Protein AF-0000000065972846 (afdb_homodimer)

Foldseek 3Di:
DQWQFEAEEEFAPPLCLVVVLQVVQVVVVVVVFQEEEEEEQPQPPDDPPVQPCPPPRYYYYYDQEPVVCCVVCVRGQEYEYEQLLRHQCSQVVSLVSSVVTHYYYYYHYQAFLVRHGRRCSCVCVVRGPHYDYGWDAFPPPRHTFGHKHFPDPDDDGPDRDHPVTITGHHPVVSVVD/DQWQFEAEEEFAPPLCLVVVLVVVQVVVVVVVFQEEEEEEQPQPPDDPPVQPCPPPRYYYYYDQEPVVCCVVCVRGQEYEYEQLLRHQCSQVVSLVSSVVTHYYYYYHYQAFLVRHGRRCSCVCVVRGPHYDYGWDAFPPPRHTFGHKHFPDPDDDGPDRDHPVTITGHHPVVSVVD

Secondary structure (DSSP, 8-state):
--S-EEEEEEESTTS-HHHHHHHHHHHHHHTT--EEEEEETT--SS-GGGS---TTTEEEEEES-GGGGTGGGTT-SEEEESSGGG-TTHHHHHHHHHHTT-EEEEEEESB-TTSSB-TTGGGGGGG-SEEEE--EE-TTTSSEE-EEEESSS---S-----TTTEEEE-HHHHHH-/--S-EEEEEEESTTS-HHHHHHHHHHHHHHTT--EEEEEETT--SS-GGGS---TTTEEEEEES-GGGGTGGGTT-SEEEESSGGG-TTHHHHHHHHHHTT-EEEEEEESB-TTSSB-TTGGGGGGG-SEEEE--EE-TTTSSEE-EEEESSS---S-----TTTEEEE-HHHHHH-

Sequence (354 aa):
MNGGHIQLIIGPMFSGKSTELIRRVRRYQIAQYKCVTIKYSNDNRYGTGLWTHDKNNFAALEVTKLCDVLEAITDFSVIGIDEGQFFPDIVEFCERMANEGKIVIVAALDGTFQRRPFNNILNLIPLSEMVVKLTAVCMKCFKEASFSKRLGTETEIEIIGGNDMYQSVCRKCYIDSMNGGHIQLIIGPMFSGKSTELIRRVRRYQIAQYKCVTIKYSNDNRYGTGLWTHDKNNFAALEVTKLCDVLEAITDFSVIGIDEGQFFPDIVEFCERMANEGKIVIVAALDGTFQRRPFNNILNLIPLSEMVVKLTAVCMKCFKEASFSKRLGTETEIEIIGGNDMYQSVCRKCYIDS

Organism: Monkeypox virus (NCBI:txid10244)

Solvent-accessible surface area (backbone atoms only — not comparable to full-atom values): 18902 Å² total; per-residue (Å²): 127,96,54,31,35,30,36,39,35,28,25,25,61,84,28,47,44,67,58,52,46,49,54,55,53,48,55,42,38,74,71,68,38,36,31,34,36,39,34,44,57,87,58,69,86,58,68,75,65,86,57,68,67,50,80,85,43,40,49,78,46,69,36,72,46,66,75,79,44,53,79,81,46,66,85,40,46,32,39,35,31,42,54,38,38,69,32,88,48,44,52,64,46,51,53,50,44,19,74,72,50,18,37,35,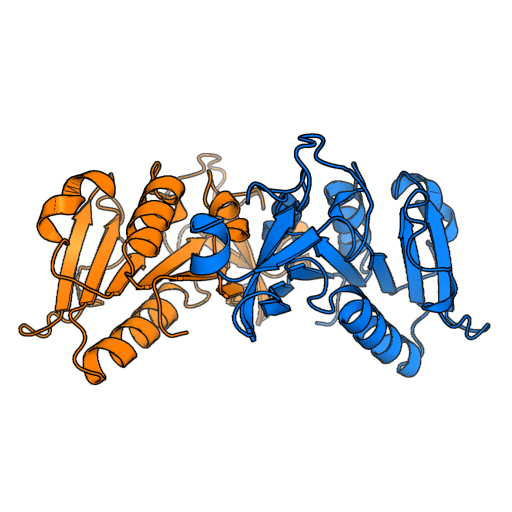36,34,14,25,44,44,35,37,62,83,41,38,63,24,76,62,44,69,58,36,54,28,65,25,64,37,51,43,53,42,51,25,59,11,75,82,80,64,46,70,7,37,33,33,38,60,70,61,85,74,79,73,81,89,64,89,70,53,77,87,39,36,43,24,22,24,70,66,64,57,64,77,99,128,96,55,31,34,31,38,38,34,28,25,27,60,84,29,46,44,64,59,52,45,49,55,54,53,47,56,42,39,74,70,68,38,36,31,34,35,39,35,47,57,86,57,70,86,58,69,74,65,85,57,68,68,48,79,86,44,39,49,78,47,68,39,71,45,66,75,79,44,53,78,81,46,65,85,40,47,33,40,37,32,42,55,38,40,69,33,88,47,44,54,63,46,49,53,51,44,18,73,73,48,19,36,35,38,34,12,25,45,44,35,36,60,82,42,38,63,23,77,62,45,70,58,34,54,28,66,26,64,38,52,44,52,41,52,24,58,11,75,82,81,64,46,70,7,36,32,31,37,60,70,62,84,74,79,72,82,89,65,89,70,54,79,87,39,35,42,24,21,24,70,67,62,56,64,76,99

Nearest PDB structures (foldseek):
  2j87-assembly1_D  TM=9.418E-01  e=3.121E-30  Orthopoxvirus vaccinia
  1w4r-assembly1_A  TM=9.691E-01  e=1.162E-27  Homo sapiens
  1w4r-assembly1_B  TM=9.801E-01  e=3.149E-27  Homo sapiens
  2wvj-assembly2_H  TM=9.802E-01  e=6.651E-27  Homo sapiens
  2wvj-assembly2_G  TM=9.953E-01  e=1.918E-26  Homo sapiens

pLDDT: mean 91.73, std 12.02, range [47.12, 98.94]

Structure (mmCIF, N/CA/C/O backbone):
data_AF-0000000065972846-model_v1
#
loop_
_entity.id
_entity.type
_entity.pdbx_description
1 polymer 'Thymidine kinase'
#
loop_
_atom_site.group_PDB
_atom_site.id
_atom_site.type_symbol
_atom_site.label_atom_id
_atom_site.label_alt_id
_atom_site.label_comp_id
_atom_site.label_asym_id
_atom_site.label_entity_id
_atom_site.label_seq_id
_atom_site.pdbx_PDB_ins_code
_atom_site.Cartn_x
_atom_site.Cartn_y
_atom_site.Cartn_z
_atom_site.occupancy
_atom_site.B_iso_or_equiv
_atom_site.auth_seq_id
_atom_site.auth_comp_id
_atom_site.auth_asym_id
_atom_site.auth_atom_id
_atom_site.pdbx_PDB_model_num
ATOM 1 N N . MET A 1 1 ? -6.32 -17.938 5.305 1 57.5 1 MET A N 1
ATOM 2 C CA . MET A 1 1 ? -7.066 -17.578 4.098 1 57.5 1 MET A CA 1
ATOM 3 C C . MET A 1 1 ? -7.164 -18.781 3.15 1 57.5 1 MET A C 1
ATOM 5 O O . MET A 1 1 ? -6.145 -19.359 2.773 1 57.5 1 MET A O 1
ATOM 9 N N . ASN A 1 2 ? -8.141 -19.5 3.115 1 65.75 2 ASN A N 1
ATOM 10 C CA . ASN A 1 2 ? -8.234 -20.812 2.49 1 65.75 2 ASN A CA 1
ATOM 11 C C . ASN A 1 2 ? -8.461 -20.703 0.985 1 65.75 2 ASN A C 1
ATOM 13 O O . ASN A 1 2 ? -8.602 -21.719 0.297 1 65.75 2 ASN A O 1
ATOM 17 N N . GLY A 1 3 ? -7.996 -19.75 0.316 1 87.94 3 GLY A N 1
ATOM 18 C CA . GLY A 1 3 ? -8.141 -19.641 -1.127 1 87.94 3 GLY A CA 1
ATOM 19 C C . GLY A 1 3 ? -7.078 -18.766 -1.766 1 87.94 3 GLY A C 1
ATOM 20 O O . GLY A 1 3 ? -6.164 -18.297 -1.088 1 87.94 3 GLY A O 1
ATOM 21 N N . GLY A 1 4 ? -7.113 -18.797 -3.076 1 97.25 4 GLY A N 1
ATOM 22 C CA . GLY A 1 4 ? -6.207 -17.938 -3.824 1 97.25 4 GLY A CA 1
ATOM 23 C C . GLY A 1 4 ? -6.176 -16.516 -3.314 1 97.25 4 GLY A C 1
ATOM 24 O O . GLY A 1 4 ? -7.223 -15.93 -3.014 1 97.25 4 GLY A O 1
ATOM 25 N N . HIS A 1 5 ? -4.969 -16.047 -3.061 1 98.62 5 HIS A N 1
ATOM 26 C CA . HIS A 1 5 ? -4.859 -14.664 -2.592 1 98.62 5 HIS A CA 1
ATOM 27 C C . HIS A 1 5 ? -3.479 -14.094 -2.893 1 98.62 5 HIS A C 1
ATOM 29 O O . HIS A 1 5 ? -2.568 -14.828 -3.281 1 98.62 5 HIS A O 1
ATOM 35 N N . ILE A 1 6 ? -3.371 -12.812 -2.723 1 98.81 6 ILE A N 1
ATOM 36 C CA . ILE A 1 6 ? -2.139 -12.086 -2.998 1 98.81 6 ILE A CA 1
ATOM 37 C C . ILE A 1 6 ? -1.615 -11.453 -1.71 1 98.81 6 ILE A C 1
ATOM 39 O O . ILE A 1 6 ? -2.369 -10.805 -0.979 1 98.81 6 ILE A O 1
ATOM 43 N N . GLN A 1 7 ? -0.406 -11.695 -1.419 1 98.88 7 GLN A N 1
ATOM 44 C CA . GLN A 1 7 ? 0.354 -11.008 -0.382 1 98.88 7 GLN A CA 1
ATOM 45 C C . GLN A 1 7 ? 1.418 -10.094 -0.992 1 98.88 7 GLN A C 1
ATOM 47 O O . GLN A 1 7 ? 2.305 -10.562 -1.707 1 98.88 7 GLN A O 1
ATOM 52 N N . LEU A 1 8 ? 1.289 -8.828 -0.686 1 98.94 8 LEU A N 1
ATOM 53 C CA . LEU A 1 8 ? 2.213 -7.855 -1.263 1 98.94 8 LEU A CA 1
ATOM 54 C C . LEU A 1 8 ? 3.115 -7.262 -0.188 1 98.94 8 LEU A C 1
ATOM 56 O O . LEU A 1 8 ? 2.633 -6.617 0.747 1 98.94 8 LEU A O 1
ATOM 60 N N . ILE A 1 9 ? 4.41 -7.492 -0.311 1 98.88 9 ILE A N 1
ATOM 61 C CA . ILE A 1 9 ? 5.441 -6.941 0.561 1 98.88 9 ILE A CA 1
ATOM 62 C C . ILE A 1 9 ? 6.176 -5.812 -0.161 1 98.88 9 ILE A C 1
ATOM 64 O O . ILE A 1 9 ? 6.848 -6.047 -1.169 1 98.88 9 ILE A O 1
ATOM 68 N N . ILE A 1 10 ? 6.016 -4.656 0.394 1 98.88 10 ILE A N 1
ATOM 69 C CA . ILE A 1 10 ? 6.668 -3.521 -0.25 1 98.88 10 ILE A CA 1
ATOM 70 C C . ILE A 1 10 ? 7.602 -2.83 0.743 1 98.88 10 ILE A C 1
ATOM 72 O O . ILE A 1 10 ? 7.602 -3.154 1.933 1 98.88 10 ILE A O 1
ATOM 76 N N . GLY A 1 11 ? 8.438 -1.918 0.24 1 98.62 11 GLY A N 1
ATOM 77 C CA . GLY A 1 11 ? 9.383 -1.164 1.051 1 98.62 11 GLY A CA 1
ATOM 78 C C . GLY A 1 11 ? 10.594 -0.688 0.269 1 98.62 11 GLY A C 1
ATOM 79 O O . GLY A 1 11 ? 10.742 -1.008 -0.912 1 98.62 11 GLY A O 1
ATOM 80 N N . PRO A 1 12 ? 11.383 0.11 0.936 1 98.44 12 PRO A N 1
ATOM 81 C CA . PRO A 1 12 ? 12.594 0.595 0.272 1 98.44 12 PRO A CA 1
ATOM 82 C C . PRO A 1 12 ? 13.648 -0.5 0.085 1 98.44 12 PRO A C 1
ATOM 84 O O . PRO A 1 12 ? 13.469 -1.619 0.572 1 98.44 12 PRO A O 1
ATOM 87 N N . MET A 1 13 ? 14.695 -0.138 -0.647 1 96.12 13 MET A N 1
ATOM 88 C CA . MET A 1 13 ? 15.844 -1.036 -0.742 1 96.12 13 MET A CA 1
ATOM 89 C C . MET A 1 13 ? 16.406 -1.351 0.641 1 96.12 13 MET A C 1
ATOM 91 O O . MET A 1 13 ? 16.328 -0.519 1.548 1 96.12 13 MET A O 1
ATOM 95 N N . PHE A 1 14 ? 16.844 -2.629 0.818 1 95.25 14 PHE A N 1
ATOM 96 C CA . PHE A 1 14 ? 17.531 -3.094 2.012 1 95.25 14 PHE A CA 1
ATOM 97 C C . PHE A 1 14 ? 16.562 -3.25 3.178 1 95.25 14 PHE A C 1
ATOM 99 O O . PHE A 1 14 ? 16.984 -3.322 4.336 1 95.25 14 PHE A O 1
ATOM 106 N N . SER A 1 15 ? 15.305 -3.25 2.943 1 97.81 15 SER A N 1
ATOM 107 C CA . SER A 1 15 ? 14.312 -3.381 4.008 1 97.81 15 SER A CA 1
ATOM 108 C C . SER A 1 15 ? 14.039 -4.848 4.328 1 97.81 15 SER A C 1
ATOM 110 O O . SER A 1 15 ? 13.281 -5.152 5.25 1 97.81 15 SER A O 1
ATOM 112 N N . GLY A 1 16 ? 14.602 -5.766 3.52 1 96.19 16 GLY A N 1
ATOM 113 C CA . GLY A 1 16 ? 14.43 -7.18 3.793 1 96.19 16 GLY A CA 1
ATOM 114 C C . GLY A 1 16 ? 13.234 -7.785 3.074 1 96.19 16 GLY A C 1
ATOM 115 O O . GLY A 1 16 ? 12.68 -8.789 3.518 1 96.19 16 GLY A O 1
ATOM 116 N N . LYS A 1 17 ? 12.773 -7.23 2.053 1 96.75 17 LYS A N 1
ATOM 117 C CA . LYS A 1 17 ? 11.617 -7.711 1.302 1 96.75 17 LYS A CA 1
ATOM 118 C C . LYS A 1 17 ? 11.844 -9.133 0.8 1 96.75 17 LYS A C 1
ATOM 120 O O . LYS A 1 17 ? 10.969 -9.992 0.949 1 96.75 17 LYS A O 1
ATOM 125 N N . SER A 1 18 ? 13.055 -9.352 0.193 1 94.25 18 SER A N 1
ATOM 126 C CA . SER A 1 18 ? 13.359 -10.68 -0.336 1 94.25 18 SER A CA 1
ATOM 127 C C . SER A 1 18 ? 13.43 -11.719 0.78 1 94.25 18 SER A C 1
ATOM 129 O O . SER A 1 18 ? 12.93 -12.836 0.628 1 94.25 18 SER A O 1
ATOM 131 N N . THR A 1 19 ? 14.016 -11.312 1.869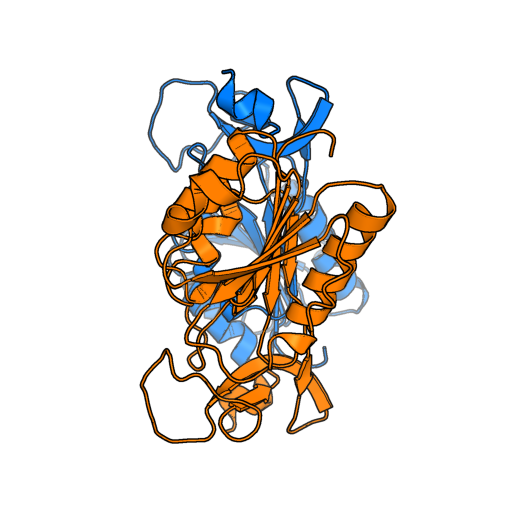 1 94.69 19 THR A N 1
ATOM 132 C CA . THR A 1 19 ? 14.109 -12.195 3.025 1 94.69 19 THR A CA 1
ATOM 133 C C . THR A 1 19 ? 12.719 -12.555 3.541 1 94.69 19 THR A C 1
ATOM 135 O O . THR A 1 19 ? 12.438 -13.719 3.828 1 94.69 19 THR A O 1
ATOM 138 N N . GLU A 1 20 ? 11.891 -11.602 3.666 1 96.94 20 GLU A N 1
ATOM 139 C CA . GLU A 1 20 ? 10.523 -11.828 4.125 1 96.94 20 GLU A CA 1
ATOM 140 C C . GLU A 1 20 ? 9.75 -12.703 3.143 1 96.94 20 GLU A C 1
ATOM 142 O O . GLU A 1 20 ? 8.992 -13.586 3.551 1 96.94 20 GLU A O 1
ATOM 147 N N . LEU A 1 21 ? 9.938 -12.469 1.847 1 97 21 LEU A N 1
ATOM 148 C CA . LEU A 1 21 ? 9.32 -13.289 0.808 1 97 21 LEU A CA 1
ATOM 149 C C . LEU A 1 21 ? 9.711 -14.75 0.977 1 97 21 LEU A C 1
ATOM 151 O O . LEU A 1 21 ? 8.836 -15.625 1.027 1 97 21 LEU A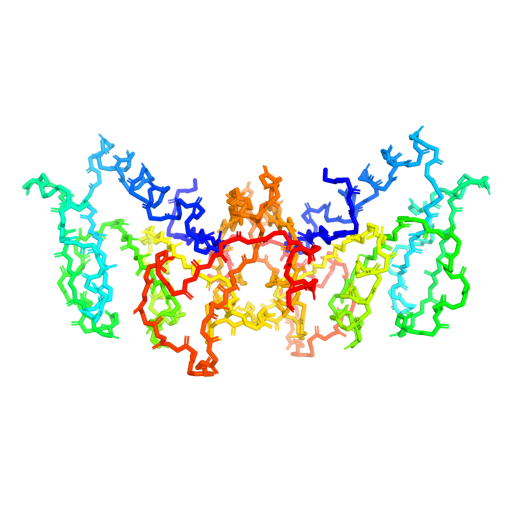 O 1
ATOM 155 N N . ILE A 1 22 ? 10.969 -14.977 1.13 1 93.75 22 ILE A N 1
ATOM 156 C CA . ILE A 1 22 ? 11.492 -16.328 1.245 1 93.75 22 ILE A CA 1
ATOM 157 C C . ILE A 1 22 ? 10.969 -16.984 2.527 1 93.75 22 ILE A C 1
ATOM 159 O O . ILE A 1 22 ? 10.578 -18.141 2.525 1 93.75 22 ILE A O 1
ATOM 163 N N . ARG A 1 23 ? 10.961 -16.219 3.584 1 95.44 23 ARG A N 1
ATOM 164 C CA . ARG A 1 23 ? 10.438 -16.734 4.848 1 95.44 23 ARG A CA 1
ATOM 165 C C . ARG A 1 23 ? 9 -17.203 4.695 1 95.44 23 ARG A C 1
ATOM 167 O O . ARG A 1 23 ? 8.633 -18.266 5.188 1 95.44 23 ARG A O 1
ATOM 174 N N . ARG A 1 24 ? 8.211 -16.5 3.992 1 96.44 24 ARG A N 1
ATOM 175 C CA . ARG A 1 24 ? 6.801 -16.844 3.807 1 96.44 24 ARG A CA 1
ATOM 176 C C . ARG A 1 24 ? 6.656 -18.078 2.91 1 96.44 24 ARG A C 1
ATOM 178 O O . ARG A 1 24 ? 5.871 -18.969 3.207 1 96.44 24 ARG A O 1
ATOM 185 N N . VAL A 1 25 ? 7.41 -18.062 1.833 1 95.25 25 VAL A N 1
ATOM 186 C CA . VAL A 1 25 ? 7.352 -19.188 0.914 1 95.25 25 VAL A CA 1
ATOM 187 C C . VAL A 1 25 ? 7.785 -20.469 1.636 1 95.25 25 VAL A C 1
ATOM 189 O O . VAL A 1 25 ? 7.16 -21.516 1.479 1 95.25 25 VAL A O 1
ATOM 192 N N . ARG A 1 26 ? 8.781 -20.406 2.445 1 92.94 26 ARG A N 1
ATOM 193 C CA . ARG A 1 26 ? 9.305 -21.547 3.186 1 92.94 26 ARG A CA 1
ATOM 194 C C . ARG A 1 26 ? 8.25 -22.109 4.125 1 92.94 26 ARG A C 1
ATOM 196 O O . ARG A 1 26 ? 8.156 -23.328 4.305 1 92.94 26 ARG A O 1
ATOM 203 N N . ARG A 1 27 ? 7.5 -21.312 4.738 1 94.38 27 ARG A N 1
ATOM 204 C CA . ARG A 1 27 ? 6.43 -21.766 5.621 1 94.38 27 ARG A CA 1
ATOM 205 C C . ARG A 1 27 ? 5.449 -22.672 4.867 1 94.38 27 ARG A C 1
ATOM 207 O O . ARG A 1 27 ? 5.004 -23.688 5.395 1 94.38 27 ARG A O 1
ATOM 214 N N . TYR A 1 28 ? 5.168 -22.281 3.686 1 94.69 28 TYR A N 1
ATOM 215 C CA . TYR A 1 28 ? 4.266 -23.078 2.869 1 94.69 28 TYR A CA 1
ATOM 216 C C . TYR A 1 28 ? 4.934 -24.375 2.426 1 94.69 28 TYR A C 1
ATOM 218 O O . TYR A 1 28 ? 4.285 -25.422 2.361 1 94.69 28 TYR A O 1
ATOM 226 N N . GLN A 1 29 ? 6.188 -24.234 2.131 1 91.69 29 GLN A N 1
ATOM 227 C CA . GLN A 1 29 ? 6.941 -25.422 1.771 1 91.69 29 GLN A CA 1
ATOM 228 C C . GLN A 1 29 ? 6.926 -26.453 2.902 1 91.69 29 GLN A C 1
ATOM 230 O O . GLN A 1 29 ? 6.734 -27.641 2.664 1 91.69 29 GLN A O 1
ATOM 235 N N . ILE A 1 30 ? 7.148 -26 4.066 1 91.81 30 ILE A N 1
ATOM 236 C CA . ILE A 1 30 ? 7.125 -26.859 5.25 1 91.81 30 ILE A CA 1
ATOM 237 C C . ILE A 1 30 ? 5.754 -27.516 5.383 1 91.81 30 ILE A C 1
ATOM 239 O O . ILE A 1 30 ? 5.652 -28.672 5.785 1 91.81 30 ILE A O 1
ATOM 243 N N . ALA A 1 31 ? 4.77 -26.828 5.004 1 92.75 31 ALA A N 1
ATOM 244 C CA . ALA A 1 31 ? 3.402 -27.344 5.051 1 92.75 31 ALA A CA 1
ATOM 245 C C . ALA A 1 31 ? 3.107 -28.234 3.838 1 92.75 31 ALA A C 1
ATOM 247 O O . ALA A 1 31 ? 1.945 -28.531 3.553 1 92.75 31 ALA A O 1
ATOM 248 N N . GLN A 1 32 ? 4.156 -28.516 2.979 1 91.94 32 GLN A N 1
ATOM 249 C CA . GLN A 1 32 ? 4.141 -29.5 1.902 1 91.94 32 GLN A CA 1
ATOM 250 C C . GLN A 1 32 ? 3.428 -28.953 0.668 1 91.94 32 GLN A C 1
ATOM 252 O O . GLN A 1 32 ? 2.93 -29.719 -0.159 1 91.94 32 GLN A O 1
ATOM 257 N N . TYR A 1 33 ? 3.35 -27.672 0.589 1 93.69 33 TYR A N 1
ATOM 258 C CA . TYR A 1 33 ? 2.881 -27.062 -0.647 1 93.69 33 TYR A CA 1
ATOM 259 C C . TYR A 1 33 ? 3.971 -27.078 -1.713 1 93.69 33 TYR A C 1
ATOM 261 O O . TYR A 1 33 ? 5.16 -26.984 -1.396 1 93.69 33 TYR A O 1
ATOM 269 N N . LYS A 1 34 ? 3.543 -27.266 -2.947 1 94.88 34 LYS A N 1
ATOM 270 C CA . LYS A 1 34 ? 4.48 -27.047 -4.047 1 94.88 34 LYS A CA 1
ATOM 271 C C . LYS A 1 34 ? 4.703 -25.562 -4.305 1 94.88 34 LYS A C 1
ATOM 273 O O . LYS A 1 34 ? 3.764 -24.844 -4.637 1 94.88 34 LYS A O 1
ATOM 278 N N . CYS A 1 35 ? 5.934 -25.125 -4.152 1 96.31 35 CYS A N 1
ATOM 279 C CA . CYS A 1 35 ? 6.246 -23.703 -4.223 1 96.31 35 CYS A CA 1
ATOM 280 C C . CYS A 1 35 ? 7.246 -23.422 -5.336 1 96.31 35 CYS A C 1
ATOM 282 O O . CYS A 1 35 ? 8.125 -24.234 -5.613 1 96.31 35 CYS A O 1
ATOM 284 N N . VAL A 1 36 ? 7.098 -22.281 -5.965 1 95.62 36 VAL A N 1
ATOM 285 C CA . VAL A 1 36 ? 8.062 -21.797 -6.949 1 95.62 36 VAL A CA 1
ATOM 286 C C . VAL A 1 36 ? 8.344 -20.312 -6.707 1 95.62 36 VAL A C 1
ATOM 288 O O . VAL A 1 36 ? 7.449 -19.547 -6.328 1 95.62 36 VAL A O 1
ATOM 291 N N . THR A 1 37 ? 9.562 -19.891 -6.895 1 95.38 37 THR A N 1
ATOM 292 C CA . THR A 1 37 ? 9.938 -18.484 -6.855 1 95.38 37 THR A CA 1
ATOM 293 C C . THR A 1 37 ? 10.383 -18.016 -8.234 1 95.38 37 THR A C 1
ATOM 295 O O . THR A 1 37 ? 11.055 -18.734 -8.961 1 95.38 37 THR A O 1
ATOM 298 N N . ILE A 1 38 ? 9.977 -16.812 -8.547 1 95.69 38 ILE A N 1
ATOM 299 C CA . ILE A 1 38 ? 10.312 -16.203 -9.828 1 95.69 38 ILE A CA 1
ATOM 300 C C . ILE A 1 38 ? 11.086 -14.906 -9.609 1 95.69 38 ILE A C 1
ATOM 302 O O . ILE A 1 38 ? 10.664 -14.062 -8.82 1 95.69 38 ILE A O 1
ATOM 306 N N . LYS A 1 39 ? 12.148 -14.789 -10.266 1 92.12 39 LYS A N 1
ATOM 307 C CA . LYS A 1 39 ? 12.961 -13.578 -10.203 1 92.12 39 LYS A CA 1
ATOM 308 C C . LYS A 1 39 ? 13.078 -12.922 -11.578 1 92.12 39 LYS A C 1
ATOM 310 O O . LYS A 1 39 ? 12.945 -13.594 -12.602 1 92.12 39 LYS A O 1
ATOM 315 N N . TYR A 1 40 ? 13.359 -11.664 -11.523 1 92.62 40 TYR A N 1
ATOM 316 C CA . TYR A 1 40 ? 13.594 -10.922 -12.75 1 92.62 40 TYR A CA 1
ATOM 317 C C . TYR A 1 40 ? 14.961 -11.25 -13.336 1 92.62 40 TYR A C 1
ATOM 319 O O . TYR A 1 40 ? 15.969 -11.18 -12.641 1 92.62 40 TYR A O 1
ATOM 327 N N . SER A 1 41 ? 15.039 -11.547 -14.555 1 89.38 41 SER A N 1
ATOM 328 C CA . SER A 1 41 ? 16.234 -12.109 -15.188 1 89.38 41 SER A CA 1
ATOM 329 C C . SER A 1 41 ? 17.375 -11.109 -15.195 1 89.38 41 SER A C 1
ATOM 331 O O . SER A 1 41 ? 18.547 -11.492 -15.094 1 89.38 41 SER A O 1
ATOM 333 N N . ASN A 1 42 ? 17.078 -9.875 -15.25 1 86.06 42 ASN A N 1
ATOM 334 C CA . ASN A 1 42 ? 18.141 -8.883 -15.367 1 86.06 42 ASN A CA 1
ATOM 335 C C . ASN A 1 42 ? 18.656 -8.453 -14 1 86.06 42 ASN A C 1
ATOM 337 O O . ASN A 1 42 ? 19.578 -7.633 -13.906 1 86.06 42 ASN A O 1
ATOM 341 N N . ASP A 1 43 ? 18.062 -9.07 -12.984 1 80.44 43 ASP A N 1
ATOM 342 C CA . ASP A 1 43 ? 18.562 -8.797 -11.641 1 80.44 43 ASP A CA 1
ATOM 343 C C . ASP A 1 43 ? 19.703 -9.742 -11.281 1 80.44 43 ASP A C 1
ATOM 345 O O . ASP A 1 43 ? 19.484 -10.867 -10.828 1 80.44 43 ASP A O 1
ATOM 349 N N . ASN A 1 44 ? 20.812 -9.266 -11.344 1 71.38 44 ASN A N 1
ATOM 350 C CA . ASN A 1 44 ? 22 -10.102 -11.141 1 71.38 44 ASN A CA 1
ATOM 351 C C . ASN A 1 44 ? 22.688 -9.789 -9.82 1 71.38 44 ASN A C 1
ATOM 353 O O . ASN A 1 44 ? 23.844 -10.172 -9.617 1 71.38 44 ASN A O 1
ATOM 357 N N . ARG A 1 45 ? 22.047 -9.039 -9.023 1 69.62 45 ARG A N 1
ATOM 358 C CA . ARG A 1 45 ? 22.703 -8.609 -7.789 1 69.62 45 ARG A CA 1
ATOM 359 C C . ARG A 1 45 ? 23.016 -9.797 -6.887 1 69.62 45 ARG A C 1
ATOM 361 O O . ARG A 1 45 ? 24.078 -9.852 -6.258 1 69.62 45 ARG A O 1
ATOM 368 N N . TYR A 1 46 ? 21.891 -10.648 -6.793 1 60.97 46 TYR A N 1
ATOM 369 C CA . TYR A 1 46 ? 22.031 -11.812 -5.926 1 60.97 46 TYR A CA 1
ATOM 370 C C . TYR A 1 46 ? 22.031 -13.102 -6.742 1 60.97 46 TYR A C 1
ATOM 372 O O . TYR A 1 46 ? 21.391 -13.188 -7.789 1 60.97 46 TYR A O 1
ATOM 380 N N . GLY A 1 47 ? 23.078 -13.812 -6.613 1 56.5 47 GLY A N 1
ATOM 381 C CA . GLY A 1 47 ? 23.031 -15.117 -7.254 1 56.5 47 GLY A CA 1
ATOM 382 C C . GLY A 1 47 ? 21.766 -15.891 -6.941 1 56.5 47 GLY A C 1
ATOM 383 O O . GLY A 1 47 ? 20.859 -15.375 -6.273 1 56.5 47 GLY A O 1
ATOM 384 N N . THR A 1 48 ? 21.359 -16.953 -7.668 1 52.34 48 THR A N 1
ATOM 385 C CA . THR A 1 48 ? 20.234 -17.859 -7.477 1 52.34 48 THR A CA 1
ATOM 386 C C . THR A 1 48 ? 20.266 -18.469 -6.082 1 52.34 48 THR A C 1
ATOM 388 O O . THR A 1 48 ? 19.422 -19.297 -5.742 1 52.34 48 THR A O 1
ATOM 391 N N . GLY A 1 49 ? 21.203 -18.047 -5.371 1 52.59 49 GLY A N 1
ATOM 392 C CA . GLY A 1 49 ? 21.516 -18.781 -4.152 1 52.59 49 GLY A CA 1
ATOM 393 C C . GLY A 1 49 ? 20.469 -18.594 -3.062 1 52.59 49 GLY A C 1
ATOM 394 O O . GLY A 1 49 ? 20.5 -19.312 -2.057 1 52.59 49 GLY A O 1
ATOM 395 N N . LEU A 1 50 ? 19.906 -17.453 -3.039 1 52.22 50 LEU A N 1
ATOM 396 C CA . LEU A 1 50 ? 18.953 -17.281 -1.956 1 52.22 50 LEU A CA 1
ATOM 397 C C . LEU A 1 50 ? 17.891 -18.375 -1.981 1 52.22 50 LEU A C 1
ATOM 399 O O . LEU A 1 50 ? 17.172 -18.578 -0.992 1 52.22 50 LEU A O 1
ATOM 403 N N . TRP A 1 51 ? 17.734 -18.969 -3.148 1 54.78 51 TRP A N 1
ATOM 404 C CA . TRP A 1 51 ? 16.625 -19.906 -3.289 1 54.78 51 TRP A CA 1
ATOM 405 C C . TRP A 1 51 ? 17.094 -21.344 -3.203 1 54.78 51 TRP A C 1
ATOM 407 O O . TRP A 1 51 ? 17.922 -21.781 -4 1 54.78 51 TRP A O 1
ATOM 417 N N . THR A 1 52 ? 17.469 -21.688 -1.955 1 49.72 52 THR A N 1
ATOM 418 C CA . THR A 1 52 ? 17.953 -23.047 -1.769 1 49.72 52 THR A CA 1
ATOM 419 C C . THR A 1 52 ? 16.984 -24.047 -2.398 1 49.72 52 THR A C 1
ATOM 421 O O . THR A 1 52 ? 15.781 -23.984 -2.17 1 49.72 52 THR A O 1
ATOM 424 N N . HIS A 1 53 ? 17.375 -24.453 -3.57 1 47.12 53 HIS A N 1
ATOM 425 C CA . HIS A 1 53 ? 16.719 -25.578 -4.23 1 47.12 53 HIS A CA 1
ATOM 426 C C . HIS A 1 53 ? 16.578 -26.766 -3.287 1 47.12 53 HIS A C 1
ATOM 428 O O . HIS A 1 53 ? 17.578 -27.266 -2.771 1 47.12 53 HIS A O 1
ATOM 434 N N . ASP A 1 54 ? 15.797 -26.672 -2.346 1 51.06 54 ASP A N 1
ATOM 435 C CA . ASP A 1 54 ? 15.508 -28.031 -1.896 1 51.06 54 ASP A CA 1
ATOM 436 C C . ASP A 1 54 ? 14.609 -28.766 -2.893 1 51.06 54 ASP A C 1
ATOM 438 O O . ASP A 1 54 ? 13.641 -28.188 -3.396 1 51.06 54 ASP A O 1
ATOM 442 N N . LYS A 1 55 ? 15.227 -29.609 -3.693 1 55.16 55 LYS A N 1
ATOM 443 C CA . LYS A 1 55 ? 14.875 -30.375 -4.887 1 55.16 55 LYS A CA 1
ATOM 444 C C . LYS A 1 55 ? 13.398 -30.766 -4.875 1 55.16 55 LYS A C 1
ATOM 446 O O . LYS A 1 55 ? 12.758 -30.812 -5.926 1 55.16 55 LYS A O 1
ATOM 451 N N . ASN A 1 56 ? 12.781 -31.016 -3.76 1 56.09 56 ASN A N 1
ATOM 452 C CA . ASN A 1 56 ? 11.547 -31.766 -3.951 1 56.09 56 ASN A CA 1
ATOM 453 C C . ASN A 1 56 ? 10.344 -30.844 -4.113 1 56.09 56 ASN A C 1
ATOM 455 O O . ASN A 1 56 ? 9.461 -31.109 -4.934 1 56.09 56 ASN A O 1
ATOM 459 N N . ASN A 1 57 ? 10.297 -29.672 -3.447 1 67.25 57 ASN A N 1
ATOM 460 C CA . ASN A 1 57 ? 9.039 -28.938 -3.545 1 67.25 57 ASN A CA 1
ATOM 461 C C . ASN A 1 57 ? 9.281 -27.453 -3.789 1 67.25 57 ASN A C 1
ATOM 463 O O . ASN A 1 57 ? 8.43 -26.625 -3.477 1 67.25 57 ASN A O 1
ATOM 467 N N . PHE A 1 58 ? 10.492 -27.172 -4.277 1 74.25 58 PHE A N 1
ATOM 468 C CA . PHE A 1 58 ? 10.805 -25.766 -4.504 1 74.25 58 PHE A CA 1
ATOM 469 C C . PHE A 1 58 ? 11.531 -25.594 -5.832 1 74.25 58 PHE A C 1
ATOM 471 O O . PHE A 1 58 ? 12.445 -26.344 -6.156 1 74.25 58 PHE A O 1
ATOM 478 N N . ALA A 1 59 ? 11.023 -24.734 -6.711 1 81.19 59 ALA A N 1
ATOM 479 C CA . ALA A 1 59 ? 11.672 -24.359 -7.965 1 81.19 59 ALA A CA 1
ATOM 480 C C . ALA A 1 59 ? 11.961 -22.859 -8.016 1 81.19 59 ALA A C 1
ATOM 482 O O . ALA A 1 59 ? 11.367 -22.078 -7.27 1 81.19 59 ALA A O 1
ATOM 483 N N . ALA A 1 60 ? 12.953 -22.5 -8.773 1 86.88 60 ALA A N 1
ATOM 484 C CA . ALA A 1 60 ? 13.297 -21.109 -9.031 1 86.88 60 ALA A CA 1
ATOM 485 C C . ALA A 1 60 ? 13.391 -20.828 -10.531 1 86.88 60 ALA A C 1
ATOM 487 O O . ALA A 1 60 ? 14 -21.609 -11.266 1 86.88 60 ALA A O 1
ATOM 488 N N . LEU A 1 61 ? 12.719 -19.812 -10.938 1 92.19 61 LEU A N 1
ATOM 489 C CA . LEU A 1 61 ? 12.711 -19.422 -12.344 1 92.19 61 LEU A CA 1
ATOM 490 C C . LEU A 1 61 ? 13.172 -17.984 -12.516 1 92.19 61 LEU A C 1
ATOM 492 O O . LEU A 1 61 ? 13.031 -17.172 -11.594 1 92.19 61 LEU A O 1
ATOM 496 N N . GLU A 1 62 ? 13.734 -17.688 -13.68 1 92.75 62 GLU A N 1
ATOM 497 C CA . GLU A 1 62 ? 14.133 -16.328 -14.062 1 92.75 62 GLU A CA 1
ATOM 498 C C . GLU A 1 62 ? 13.508 -15.93 -15.398 1 92.75 62 GLU A C 1
ATOM 500 O O . GLU A 1 62 ? 13.688 -16.625 -16.406 1 92.75 62 GLU A O 1
ATOM 505 N N . VAL A 1 63 ? 12.773 -14.859 -15.359 1 95.44 63 VAL A N 1
ATOM 506 C CA . VAL A 1 63 ? 12.102 -14.422 -16.578 1 95.44 63 VAL A CA 1
ATOM 507 C C . VAL A 1 63 ? 12.039 -12.898 -16.609 1 95.44 63 VAL A C 1
ATOM 509 O O . VAL A 1 63 ? 12.336 -12.234 -15.617 1 95.44 63 VAL A O 1
ATOM 512 N N . THR A 1 64 ? 11.641 -12.359 -17.812 1 95.5 64 THR A N 1
ATOM 513 C CA . THR A 1 64 ? 11.406 -10.93 -17.938 1 95.5 64 THR A CA 1
ATOM 514 C C . THR A 1 64 ? 9.906 -10.633 -17.969 1 95.5 64 THR A C 1
ATOM 516 O O . THR A 1 64 ? 9.492 -9.508 -17.688 1 95.5 64 THR A O 1
ATOM 519 N N . LYS A 1 65 ? 9.195 -11.672 -18.297 1 97.69 65 LYS A N 1
ATOM 520 C CA . LYS A 1 65 ? 7.738 -11.609 -18.312 1 97.69 65 LYS A CA 1
ATOM 521 C C . LYS A 1 65 ? 7.137 -12.805 -17.578 1 97.69 65 LYS A C 1
ATOM 523 O O . LYS A 1 65 ? 7.441 -13.953 -17.906 1 97.69 65 LYS A O 1
ATOM 528 N N . LEU A 1 66 ? 6.273 -12.539 -16.641 1 98.38 66 LEU A N 1
ATOM 529 C CA . LEU A 1 66 ? 5.73 -13.586 -15.789 1 98.38 66 LEU A CA 1
ATOM 530 C C . LEU A 1 66 ? 4.859 -14.547 -16.594 1 98.38 66 LEU A C 1
ATOM 532 O O . LEU A 1 66 ? 4.91 -15.758 -16.375 1 98.38 66 LEU A O 1
ATOM 536 N N . CYS A 1 67 ? 4.137 -14.016 -17.531 1 97.75 67 CYS A N 1
ATOM 537 C CA . CYS A 1 67 ? 3.186 -14.828 -18.281 1 97.75 67 CYS A CA 1
ATOM 538 C C . CYS A 1 67 ? 3.906 -15.836 -19.172 1 97.75 67 CYS A C 1
ATOM 540 O O . CYS A 1 67 ? 3.293 -16.781 -19.672 1 97.75 67 CYS A O 1
ATOM 542 N N . ASP A 1 68 ? 5.215 -15.758 -19.328 1 96.88 68 ASP A N 1
ATOM 543 C CA . ASP A 1 68 ? 6.004 -16.688 -20.141 1 96.88 68 ASP A CA 1
ATOM 544 C C . ASP A 1 68 ? 6.148 -18.031 -19.438 1 96.88 68 ASP A C 1
ATOM 546 O O . ASP A 1 68 ? 6.523 -19.031 -20.062 1 96.88 68 ASP A O 1
ATOM 550 N N . VAL A 1 69 ? 5.785 -18.141 -18.172 1 96 69 VAL A N 1
ATOM 551 C CA . VAL A 1 69 ? 6.051 -19.391 -17.453 1 96 69 VAL A CA 1
ATOM 552 C C . VAL A 1 69 ? 4.738 -19.984 -16.953 1 96 69 VAL A C 1
ATOM 554 O O . VAL A 1 69 ? 4.734 -20.828 -16.047 1 96 69 VAL A O 1
ATOM 557 N N . LEU A 1 70 ? 3.645 -19.562 -17.453 1 97 70 LEU A N 1
ATOM 558 C CA . LEU A 1 70 ? 2.334 -20.016 -16.984 1 97 70 LEU A CA 1
ATOM 559 C C . LEU A 1 70 ? 2.232 -21.531 -17.047 1 97 70 LEU A C 1
ATOM 561 O O . LEU A 1 70 ? 1.747 -22.156 -16.094 1 97 70 LEU A O 1
ATOM 565 N N . GLU A 1 71 ? 2.695 -22.188 -18.094 1 95.62 71 GLU A N 1
ATOM 566 C CA . GLU A 1 71 ? 2.633 -23.641 -18.25 1 95.62 71 GLU A CA 1
ATOM 567 C C . GLU A 1 71 ? 3.529 -24.344 -17.234 1 95.62 71 GLU A C 1
ATOM 569 O O . GLU A 1 71 ? 3.135 -25.344 -16.641 1 95.62 71 GLU A O 1
ATOM 574 N N . ALA A 1 72 ? 4.652 -23.781 -16.984 1 94.75 72 ALA A N 1
ATOM 575 C CA . ALA A 1 72 ? 5.66 -24.391 -16.125 1 94.75 72 ALA A CA 1
ATOM 576 C C . ALA A 1 72 ? 5.219 -24.359 -14.664 1 94.75 72 ALA A C 1
ATOM 578 O O . ALA A 1 72 ? 5.707 -25.141 -13.844 1 94.75 72 ALA A O 1
ATOM 579 N N . ILE A 1 73 ? 4.234 -23.453 -14.352 1 96.06 73 ILE A N 1
ATOM 580 C CA . ILE A 1 73 ? 3.938 -23.297 -12.93 1 96.06 73 ILE A CA 1
ATOM 581 C C . ILE A 1 73 ? 2.537 -23.828 -12.633 1 96.06 73 ILE A C 1
ATOM 583 O O . ILE A 1 73 ? 1.986 -23.578 -11.562 1 96.06 73 ILE A O 1
ATOM 587 N N . THR A 1 74 ? 1.943 -24.516 -13.547 1 95.81 74 THR A N 1
ATOM 588 C CA . THR A 1 74 ? 0.566 -24.984 -13.445 1 95.81 74 THR A CA 1
ATOM 589 C C . THR A 1 74 ? 0.374 -25.828 -12.188 1 95.81 74 THR A C 1
ATOM 591 O O . THR A 1 74 ? -0.657 -25.734 -11.516 1 95.81 74 THR A O 1
ATOM 594 N N . ASP A 1 75 ? 1.37 -26.594 -11.773 1 94.5 75 ASP A N 1
ATOM 595 C CA . ASP A 1 75 ? 1.212 -27.562 -10.688 1 94.5 75 ASP A CA 1
ATOM 596 C C . ASP A 1 75 ? 1.619 -26.938 -9.344 1 94.5 75 ASP A C 1
ATOM 598 O O . ASP A 1 75 ? 1.583 -27.609 -8.312 1 94.5 75 ASP A O 1
ATOM 602 N N . PHE A 1 76 ? 2.021 -25.734 -9.312 1 96.44 76 PHE A N 1
ATOM 603 C CA . PHE A 1 76 ? 2.432 -25.078 -8.078 1 96.44 76 PHE A CA 1
ATOM 604 C C . PHE A 1 76 ? 1.264 -24.328 -7.449 1 96.44 76 PHE A C 1
ATOM 606 O O . PHE A 1 76 ? 0.477 -23.703 -8.156 1 96.44 76 PHE A O 1
ATOM 613 N N . SER A 1 77 ? 1.223 -24.406 -6.148 1 97.06 77 SER A N 1
ATOM 614 C CA . SER A 1 77 ? 0.131 -23.75 -5.43 1 97.06 77 SER A CA 1
ATOM 615 C C . SER A 1 77 ? 0.567 -22.422 -4.852 1 97.06 77 SER A C 1
ATOM 617 O O . SER A 1 77 ? -0.269 -21.562 -4.559 1 97.06 77 SER A O 1
ATOM 619 N N . VAL A 1 78 ? 1.878 -22.297 -4.676 1 97.88 78 VAL A N 1
ATOM 620 C CA . VAL A 1 78 ? 2.422 -21.062 -4.098 1 97.88 78 VAL A CA 1
ATOM 621 C C . VAL A 1 78 ? 3.488 -20.484 -5.023 1 97.88 78 VAL A C 1
ATOM 623 O O . VAL A 1 78 ? 4.41 -21.188 -5.434 1 97.88 78 VAL A O 1
ATOM 626 N N . ILE A 1 79 ? 3.338 -19.234 -5.34 1 97.81 79 ILE A N 1
ATOM 627 C CA . ILE A 1 79 ? 4.262 -18.547 -6.234 1 97.81 79 ILE A CA 1
ATOM 628 C C . ILE A 1 79 ? 4.855 -17.328 -5.531 1 97.81 79 ILE A C 1
ATOM 630 O O . ILE A 1 79 ? 4.121 -16.422 -5.113 1 97.81 79 ILE A O 1
ATOM 634 N N . GLY A 1 80 ? 6.148 -17.297 -5.332 1 97.88 80 GLY A N 1
ATOM 635 C CA . GLY A 1 80 ? 6.871 -16.125 -4.867 1 97.88 80 GLY A CA 1
ATOM 636 C C . GLY A 1 80 ? 7.5 -15.32 -5.992 1 97.88 80 GLY A C 1
ATOM 637 O O . GLY A 1 80 ? 8.148 -15.891 -6.875 1 97.88 80 GLY A O 1
ATOM 638 N N . ILE A 1 81 ? 7.262 -14.062 -5.965 1 97.88 81 ILE A N 1
ATOM 639 C CA . ILE A 1 81 ? 7.82 -13.195 -6.996 1 97.88 81 ILE A CA 1
ATOM 640 C C . ILE A 1 81 ? 8.688 -12.117 -6.352 1 97.88 81 ILE A C 1
ATOM 642 O O . ILE A 1 81 ? 8.203 -11.312 -5.559 1 97.88 81 ILE A O 1
ATOM 646 N N . ASP A 1 82 ? 9.945 -12.094 -6.703 1 96.25 82 ASP A N 1
ATOM 647 C CA . ASP A 1 82 ? 10.867 -11.086 -6.188 1 96.25 82 ASP A CA 1
ATOM 648 C C . ASP A 1 82 ? 11.07 -9.961 -7.199 1 96.25 82 ASP A C 1
ATOM 650 O O . ASP A 1 82 ? 11.016 -10.188 -8.406 1 96.25 82 ASP A O 1
ATOM 654 N N . GLU A 1 83 ? 11.227 -8.75 -6.676 1 95.88 83 GLU A N 1
ATOM 655 C CA . GLU A 1 83 ? 11.406 -7.539 -7.477 1 95.88 83 GLU A CA 1
ATOM 656 C C . GLU A 1 83 ? 10.25 -7.348 -8.453 1 95.88 83 GLU A C 1
ATOM 658 O O . GLU A 1 83 ? 10.469 -7.141 -9.648 1 95.88 83 GLU A O 1
ATOM 663 N N . GLY A 1 84 ? 9.086 -7.422 -7.91 1 97.88 84 GLY A N 1
ATOM 664 C CA . GLY A 1 84 ? 7.863 -7.395 -8.695 1 97.88 84 GLY A CA 1
ATOM 665 C C . GLY A 1 84 ? 7.727 -6.141 -9.547 1 97.88 84 GLY A C 1
ATOM 666 O O . GLY A 1 84 ? 7.027 -6.148 -10.562 1 97.88 84 GLY A O 1
ATOM 667 N N . GLN A 1 85 ? 8.438 -5.023 -9.156 1 97.75 85 GLN A N 1
ATOM 668 C CA . GLN A 1 85 ? 8.289 -3.742 -9.836 1 97.75 85 GLN A CA 1
ATOM 669 C C . GLN A 1 85 ? 8.859 -3.801 -11.25 1 97.75 85 GLN A C 1
ATOM 671 O O . GLN A 1 85 ? 8.562 -2.939 -12.086 1 97.75 85 GLN A O 1
ATOM 676 N N . PHE A 1 86 ? 9.594 -4.852 -11.531 1 96.38 86 PHE A N 1
ATOM 677 C CA . PHE A 1 86 ? 10.258 -4.914 -12.828 1 96.38 86 PHE A CA 1
ATOM 678 C C . PHE A 1 86 ? 9.398 -5.664 -13.836 1 96.38 86 PHE A C 1
ATOM 680 O O . PHE A 1 86 ? 9.664 -5.613 -15.039 1 96.38 86 PHE A O 1
ATOM 687 N N . PHE A 1 87 ? 8.445 -6.422 -13.422 1 97.75 87 PHE A N 1
ATOM 688 C CA . PHE A 1 87 ? 7.629 -7.219 -14.328 1 97.75 87 PHE A CA 1
ATOM 689 C C . PHE A 1 87 ? 6.469 -6.395 -14.867 1 97.75 87 PHE A C 1
ATOM 691 O O . PHE A 1 87 ? 5.574 -5.992 -14.117 1 97.75 87 PHE A O 1
ATOM 698 N N . PRO A 1 88 ? 6.438 -6.152 -16.172 1 97.62 88 PRO A N 1
ATOM 699 C CA . PRO A 1 88 ? 5.371 -5.32 -16.734 1 97.62 88 PRO A CA 1
ATOM 700 C C . PRO A 1 88 ? 3.992 -5.961 -16.594 1 97.62 88 PRO A C 1
ATOM 702 O O . PRO A 1 88 ? 2.977 -5.262 -16.641 1 97.62 88 PRO A O 1
ATOM 705 N N . ASP A 1 89 ? 3.928 -7.273 -16.438 1 98.69 89 ASP A N 1
ATOM 706 C CA . ASP A 1 89 ? 2.658 -7.996 -16.406 1 98.69 89 ASP A CA 1
ATOM 707 C C . ASP A 1 89 ? 2.348 -8.477 -14.984 1 98.69 89 ASP A C 1
ATOM 709 O O . ASP A 1 89 ? 1.617 -9.453 -14.805 1 98.69 89 ASP A O 1
ATOM 713 N N . ILE A 1 90 ? 2.93 -7.852 -13.984 1 98.75 90 ILE A N 1
ATOM 714 C CA . ILE A 1 90 ? 2.822 -8.281 -12.594 1 98.75 90 ILE A CA 1
ATOM 715 C C . ILE A 1 90 ? 1.356 -8.281 -12.164 1 98.75 90 ILE A C 1
ATOM 717 O O . ILE A 1 90 ? 0.897 -9.203 -11.492 1 98.75 90 ILE A O 1
ATOM 721 N N . VAL A 1 91 ? 0.603 -7.266 -12.562 1 98.81 91 VAL A N 1
ATOM 722 C CA . VAL A 1 91 ? -0.766 -7.082 -12.094 1 98.81 91 VAL A CA 1
ATOM 723 C C . VAL A 1 91 ? -1.668 -8.156 -12.695 1 98.81 91 VAL A C 1
ATOM 725 O O . VAL A 1 91 ? -2.355 -8.883 -11.969 1 98.81 91 VAL A O 1
ATOM 728 N N . GLU A 1 92 ? -1.627 -8.297 -13.961 1 98.44 92 GLU A N 1
ATOM 729 C CA . GLU A 1 92 ? -2.445 -9.289 -14.656 1 98.44 92 GLU A CA 1
ATOM 730 C C . GLU A 1 92 ? -2.092 -10.703 -14.211 1 98.44 92 GLU A C 1
ATOM 732 O O . GLU A 1 92 ? -2.979 -11.531 -13.977 1 98.44 92 GLU A O 1
ATOM 737 N N . PHE A 1 93 ? -0.815 -10.945 -14.086 1 98.88 93 PHE A N 1
ATOM 738 C CA . PHE A 1 93 ? -0.34 -12.273 -13.695 1 98.88 93 PHE A CA 1
ATOM 739 C C . PHE A 1 93 ? -0.83 -12.633 -12.305 1 98.88 93 PHE A C 1
ATOM 741 O O . PHE A 1 93 ? -1.404 -13.703 -12.102 1 98.88 93 PHE A O 1
ATOM 748 N N . CYS A 1 94 ? -0.644 -11.797 -11.352 1 98.88 94 CYS A N 1
ATOM 749 C CA . CYS A 1 94 ? -1.015 -12.086 -9.969 1 98.88 94 CYS A CA 1
ATOM 750 C C . CYS A 1 94 ? -2.52 -12.273 -9.836 1 98.88 94 CYS A C 1
ATOM 752 O O . CYS A 1 94 ? -2.975 -13.18 -9.133 1 98.88 94 CYS A O 1
ATOM 754 N N . GLU A 1 95 ? -3.248 -11.391 -10.469 1 98.5 95 GLU A N 1
ATOM 755 C CA . GLU A 1 95 ? -4.703 -11.523 -10.438 1 98.5 95 GLU A CA 1
ATOM 756 C C . GLU A 1 95 ? -5.148 -12.875 -10.984 1 98.5 95 GLU A C 1
ATOM 758 O O . GLU A 1 95 ? -5.977 -13.555 -10.367 1 98.5 95 GLU A O 1
ATOM 763 N N . ARG A 1 96 ? -4.598 -13.25 -12.086 1 98.25 96 ARG A N 1
ATOM 764 C CA . ARG A 1 96 ? -4.953 -14.516 -12.711 1 98.25 96 ARG A CA 1
ATOM 765 C C . ARG A 1 96 ? -4.625 -15.695 -11.797 1 98.25 96 ARG A C 1
ATOM 767 O O . ARG A 1 96 ? -5.465 -16.562 -11.57 1 98.25 96 ARG A O 1
ATOM 774 N N . MET A 1 97 ? -3.43 -15.734 -11.305 1 98.62 97 MET A N 1
ATOM 775 C CA . MET A 1 97 ? -2.982 -16.844 -10.477 1 98.62 97 MET A CA 1
ATOM 776 C C . MET A 1 97 ? -3.83 -16.953 -9.211 1 98.62 97 MET A C 1
ATOM 778 O O . MET A 1 97 ? -4.234 -18.047 -8.82 1 98.62 97 MET A O 1
ATOM 782 N N . ALA A 1 98 ? -4.078 -15.781 -8.586 1 98.5 98 ALA A N 1
ATOM 783 C CA . ALA A 1 98 ? -4.906 -15.797 -7.383 1 98.5 98 ALA A CA 1
ATOM 784 C C . ALA A 1 98 ? -6.316 -16.281 -7.699 1 98.5 98 ALA A C 1
ATOM 786 O O . ALA A 1 98 ? -6.91 -17.031 -6.922 1 98.5 98 ALA A O 1
ATOM 787 N N . ASN A 1 99 ? -6.852 -15.852 -8.797 1 97.38 99 ASN A N 1
ATOM 788 C CA . ASN A 1 99 ? -8.18 -16.281 -9.219 1 97.38 99 ASN A CA 1
ATOM 789 C C . ASN A 1 99 ? -8.234 -17.797 -9.453 1 97.38 99 ASN A C 1
ATOM 791 O O . ASN A 1 99 ? -9.281 -18.422 -9.273 1 97.38 99 ASN A O 1
ATOM 795 N N . GLU A 1 100 ? -7.137 -18.328 -9.805 1 96.88 100 GLU A N 1
ATOM 796 C CA . GLU A 1 100 ? -7.055 -19.766 -10.039 1 96.88 100 GLU A CA 1
ATOM 797 C C . GLU A 1 100 ? -6.812 -20.531 -8.742 1 96.88 100 GLU A C 1
ATOM 799 O O . GLU A 1 100 ? -6.613 -21.75 -8.758 1 96.88 100 GLU A O 1
ATOM 804 N N . GLY A 1 101 ? -6.785 -19.797 -7.633 1 97.06 101 GLY A N 1
ATOM 805 C CA . GLY A 1 101 ? -6.715 -20.438 -6.332 1 97.06 101 GLY A CA 1
ATOM 806 C C . GLY A 1 101 ? -5.305 -20.531 -5.781 1 97.06 101 GLY A C 1
ATOM 807 O O . GLY A 1 101 ? -5.07 -21.172 -4.75 1 97.06 101 G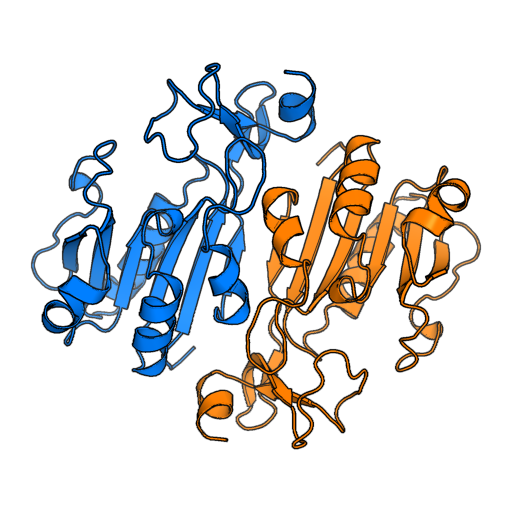LY A O 1
ATOM 808 N N . LYS A 1 102 ? -4.352 -19.922 -6.438 1 98.38 102 LYS A N 1
ATOM 809 C CA . LYS A 1 102 ? -2.965 -19.984 -5.988 1 98.38 102 LYS A CA 1
ATOM 810 C C . LYS A 1 102 ? -2.658 -18.859 -5.004 1 98.38 102 LYS A C 1
ATOM 812 O O . LYS A 1 102 ? -3.328 -17.828 -5.004 1 98.38 102 LYS A O 1
ATOM 817 N N . ILE A 1 103 ? -1.695 -19.078 -4.164 1 98.62 103 ILE A N 1
ATOM 818 C CA . ILE A 1 103 ? -1.16 -18.047 -3.271 1 98.62 103 ILE A CA 1
ATOM 819 C C . ILE A 1 103 ? 0.019 -17.344 -3.939 1 98.62 103 ILE A C 1
ATOM 821 O O . ILE A 1 103 ? 0.994 -17.984 -4.332 1 98.62 103 ILE A O 1
ATOM 825 N N . VAL A 1 104 ? -0.121 -16.109 -4.105 1 98.81 104 VAL A N 1
ATOM 826 C CA . VAL A 1 104 ? 0.934 -15.328 -4.75 1 98.81 104 VAL A CA 1
ATOM 827 C C . VAL A 1 104 ? 1.541 -14.352 -3.742 1 98.81 104 VAL A C 1
ATOM 829 O O . VAL A 1 104 ? 0.831 -13.531 -3.162 1 98.81 104 VAL A O 1
ATOM 832 N N . ILE A 1 105 ? 2.844 -14.445 -3.549 1 98.81 105 ILE A N 1
ATOM 833 C CA . ILE A 1 105 ? 3.574 -13.562 -2.641 1 98.81 105 ILE A CA 1
ATOM 834 C C . ILE A 1 105 ? 4.57 -12.719 -3.43 1 98.81 105 ILE A C 1
ATOM 836 O O . ILE A 1 105 ? 5.457 -13.25 -4.098 1 98.81 105 ILE A O 1
ATOM 840 N N . VAL A 1 106 ? 4.414 -11.414 -3.324 1 98.88 106 VAL A N 1
ATOM 841 C CA . VAL A 1 106 ? 5.211 -10.508 -4.145 1 98.88 106 VAL A CA 1
ATOM 842 C C . VAL A 1 106 ? 6.047 -9.594 -3.244 1 98.88 106 VAL A C 1
ATOM 844 O O . VAL A 1 106 ? 5.523 -9 -2.303 1 98.88 106 VAL A O 1
ATOM 847 N N . ALA A 1 107 ? 7.301 -9.562 -3.463 1 98.5 107 ALA A N 1
ATOM 848 C CA . ALA A 1 107 ? 8.188 -8.547 -2.906 1 98.5 107 ALA A CA 1
ATOM 849 C C . ALA A 1 107 ? 8.562 -7.504 -3.957 1 98.5 107 ALA A C 1
ATOM 851 O O . ALA A 1 107 ? 8.953 -7.852 -5.074 1 98.5 107 ALA A O 1
ATOM 852 N N . ALA A 1 108 ? 8.391 -6.242 -3.584 1 98.62 108 ALA A N 1
ATOM 853 C CA . ALA A 1 108 ? 8.648 -5.215 -4.59 1 98.62 108 ALA A CA 1
ATOM 854 C C . ALA A 1 108 ? 9 -3.881 -3.938 1 98.62 108 ALA A C 1
ATOM 856 O O . ALA A 1 108 ? 8.57 -3.6 -2.816 1 98.62 108 ALA A O 1
ATOM 857 N N . LEU A 1 109 ? 9.734 -3.072 -4.637 1 98.12 109 LEU A N 1
ATOM 858 C CA . LEU A 1 109 ? 9.883 -1.665 -4.281 1 98.12 109 LEU A CA 1
ATOM 859 C C . LEU A 1 109 ? 8.578 -0.908 -4.504 1 98.12 109 LEU A C 1
ATOM 861 O O . LEU A 1 109 ? 7.949 -1.043 -5.559 1 98.12 109 LEU A O 1
ATOM 865 N N . ASP A 1 110 ? 8.164 -0.153 -3.488 1 97.69 110 ASP A N 1
ATOM 866 C CA . ASP A 1 110 ? 6.938 0.62 -3.654 1 97.69 110 ASP A CA 1
ATOM 867 C C . ASP A 1 110 ? 7.191 1.883 -4.473 1 97.69 110 ASP A C 1
ATOM 869 O O . ASP A 1 110 ? 6.328 2.316 -5.238 1 97.69 110 ASP A O 1
ATOM 873 N N . GLY A 1 111 ? 8.344 2.441 -4.316 1 97.75 111 GLY A N 1
ATOM 874 C CA . GLY A 1 111 ? 8.617 3.699 -4.988 1 97.75 111 GLY A CA 1
ATOM 875 C C . GLY A 1 111 ? 9.992 3.74 -5.637 1 97.75 111 GLY A C 1
ATOM 876 O O . GLY A 1 111 ? 10.875 2.949 -5.289 1 97.75 111 GLY A O 1
ATOM 877 N N . THR A 1 112 ? 10.141 4.691 -6.57 1 97.44 112 THR A N 1
ATOM 878 C CA . THR A 1 112 ? 11.43 5.012 -7.164 1 97.44 112 THR A CA 1
ATOM 879 C C . THR A 1 112 ? 12.266 5.863 -6.215 1 97.44 112 THR A C 1
ATOM 881 O O . THR A 1 112 ? 11.805 6.234 -5.133 1 97.44 112 THR A O 1
ATOM 884 N N . PHE A 1 113 ? 13.516 6.129 -6.648 1 96.31 113 PHE A N 1
ATOM 885 C CA . PHE A 1 113 ? 14.383 6.969 -5.832 1 96.31 113 PHE A CA 1
ATOM 886 C C . PHE A 1 113 ? 13.82 8.383 -5.715 1 96.31 113 PHE A C 1
ATOM 888 O O . PHE A 1 113 ? 14.219 9.141 -4.832 1 96.31 113 PHE A O 1
ATOM 895 N N . GLN A 1 114 ? 12.82 8.75 -6.551 1 96.38 114 GLN A N 1
ATOM 896 C CA . GLN A 1 114 ? 12.156 10.047 -6.5 1 96.38 114 GLN A CA 1
ATOM 897 C C . GLN A 1 114 ? 10.875 9.977 -5.668 1 96.38 114 GLN A C 1
ATOM 899 O O . GLN A 1 114 ? 10.086 10.93 -5.648 1 96.38 114 GLN A O 1
ATOM 904 N N . ARG A 1 115 ? 10.602 8.812 -5.07 1 97.25 115 ARG A N 1
ATOM 905 C CA . ARG A 1 115 ? 9.445 8.578 -4.207 1 97.25 115 ARG A CA 1
ATOM 906 C C . ARG A 1 115 ? 8.141 8.695 -4.992 1 97.25 115 ARG A C 1
ATOM 908 O O . ARG A 1 115 ? 7.184 9.312 -4.527 1 97.25 115 ARG A O 1
ATOM 915 N N . ARG A 1 116 ? 8.219 8.164 -6.234 1 97.38 116 ARG A N 1
ATOM 916 C CA . ARG A 1 116 ? 7.055 7.945 -7.094 1 97.38 116 ARG A CA 1
ATOM 917 C C . ARG A 1 116 ? 6.742 6.457 -7.223 1 97.38 116 ARG A C 1
ATOM 919 O O . ARG A 1 116 ? 7.613 5.613 -7.008 1 97.38 116 ARG A O 1
ATOM 926 N N . PRO A 1 117 ? 5.477 6.199 -7.523 1 98 117 PRO A N 1
ATOM 927 C CA . PRO A 1 117 ? 5.156 4.785 -7.723 1 98 117 PRO A CA 1
ATOM 928 C C . PRO A 1 117 ? 6.09 4.105 -8.727 1 98 117 PRO A C 1
ATOM 930 O O . PRO A 1 117 ? 6.355 4.656 -9.797 1 98 117 PRO A O 1
ATOM 933 N N . PHE A 1 118 ? 6.613 2.916 -8.398 1 97.81 118 PHE A N 1
ATOM 934 C CA . PHE A 1 118 ? 7.484 2.166 -9.297 1 97.81 118 PHE A CA 1
ATOM 935 C C . PHE A 1 118 ? 6.668 1.384 -10.32 1 97.81 118 PHE A C 1
ATOM 937 O O . PHE A 1 118 ? 6.098 0.34 -9.992 1 97.81 118 PHE A O 1
ATOM 944 N N . ASN A 1 119 ? 6.641 1.979 -11.555 1 96.19 119 ASN A N 1
ATOM 945 C CA . ASN A 1 119 ? 5.852 1.358 -12.609 1 96.19 119 ASN A CA 1
ATOM 946 C C . ASN A 1 119 ? 4.426 1.073 -12.156 1 96.19 119 ASN A C 1
ATOM 948 O O . ASN A 1 119 ? 3.711 1.983 -11.734 1 96.19 119 ASN A O 1
ATOM 952 N N . ASN A 1 120 ? 3.994 -0.17 -12.227 1 97.69 120 ASN A N 1
ATOM 953 C CA . ASN A 1 120 ? 2.582 -0.417 -11.953 1 97.69 120 ASN A CA 1
ATOM 954 C C . ASN A 1 120 ? 2.393 -1.286 -10.711 1 97.69 120 ASN A C 1
ATOM 956 O O . ASN A 1 120 ? 1.325 -1.867 -10.516 1 97.69 120 ASN A O 1
ATOM 960 N N . ILE A 1 121 ? 3.385 -1.348 -9.852 1 98.56 121 ILE A N 1
ATOM 961 C CA . ILE A 1 121 ? 3.342 -2.266 -8.719 1 98.56 121 ILE A CA 1
ATOM 962 C C . ILE A 1 121 ? 2.201 -1.878 -7.785 1 98.56 121 ILE A C 1
ATOM 964 O O . ILE A 1 121 ? 1.553 -2.744 -7.191 1 98.56 121 ILE A O 1
ATOM 968 N N . LEU A 1 122 ? 1.903 -0.605 -7.668 1 98.69 122 LEU A N 1
ATOM 969 C CA . LEU A 1 122 ? 0.894 -0.165 -6.711 1 98.69 122 LEU A CA 1
ATOM 970 C C . LEU A 1 122 ? -0.504 -0.551 -7.18 1 98.69 122 LEU A C 1
ATOM 972 O O . LEU A 1 122 ? -1.44 -0.603 -6.379 1 98.69 122 LEU A O 1
ATOM 976 N N . ASN A 1 123 ? -0.622 -0.833 -8.438 1 98.62 123 ASN A N 1
ATOM 977 C CA . ASN A 1 123 ? -1.907 -1.297 -8.953 1 98.62 123 ASN A CA 1
ATOM 978 C C . ASN A 1 123 ? -2.279 -2.664 -8.383 1 98.62 123 ASN A C 1
ATOM 980 O O . ASN A 1 123 ? -3.426 -3.098 -8.5 1 98.62 123 ASN A O 1
ATOM 984 N N . LEU A 1 124 ? -1.38 -3.281 -7.781 1 98.75 124 LEU A N 1
ATOM 985 C CA . LEU A 1 124 ? -1.623 -4.578 -7.164 1 98.75 124 LEU A CA 1
ATOM 986 C C . LEU A 1 124 ? -2.328 -4.418 -5.82 1 98.75 124 LEU A C 1
ATOM 988 O O . LEU A 1 124 ? -2.939 -5.363 -5.32 1 98.75 124 LEU A O 1
ATOM 992 N N . ILE A 1 125 ? -2.283 -3.252 -5.254 1 98.81 125 ILE A N 1
ATOM 993 C CA . ILE A 1 125 ? -2.746 -3.031 -3.889 1 98.81 125 ILE A CA 1
ATOM 994 C C . ILE A 1 125 ? -4.246 -3.303 -3.803 1 98.81 125 ILE A C 1
ATOM 996 O O . ILE A 1 125 ? -4.695 -4.09 -2.967 1 98.81 125 ILE A O 1
ATOM 1000 N N . PRO A 1 126 ? -5.055 -2.846 -4.727 1 98.75 126 PRO A N 1
ATOM 1001 C CA . PRO A 1 126 ? -6.492 -3.102 -4.629 1 98.75 126 PRO A CA 1
ATOM 1002 C C . PRO A 1 126 ? -6.855 -4.559 -4.91 1 98.75 126 PRO A C 1
ATOM 1004 O O . PRO A 1 126 ? -7.984 -4.98 -4.648 1 98.75 126 PRO A O 1
ATOM 1007 N N . LEU A 1 127 ? -5.895 -5.289 -5.418 1 98.75 127 LEU A N 1
ATOM 1008 C CA . LEU A 1 127 ? -6.141 -6.688 -5.75 1 98.75 127 LEU A CA 1
ATOM 1009 C C . LEU A 1 127 ? -5.566 -7.609 -4.676 1 98.75 127 LEU A C 1
ATOM 1011 O O . LEU A 1 127 ? -5.758 -8.828 -4.73 1 98.75 127 LEU A O 1
ATOM 1015 N N . SER A 1 128 ? -4.867 -7.016 -3.723 1 98.81 128 SER A N 1
ATOM 1016 C CA . SER A 1 128 ? -4.145 -7.809 -2.734 1 98.81 128 SER A CA 1
ATOM 1017 C C . SER A 1 128 ? -4.945 -7.949 -1.445 1 98.81 128 SER A C 1
ATOM 1019 O O . SER A 1 128 ? -5.562 -6.988 -0.983 1 98.81 128 SER A O 1
ATOM 1021 N N . GLU A 1 129 ? -4.922 -9.109 -0.896 1 98.44 129 GLU A N 1
ATOM 1022 C CA . GLU A 1 129 ? -5.547 -9.352 0.399 1 98.44 129 GLU A CA 1
ATOM 1023 C C . GLU A 1 129 ? -4.68 -8.836 1.54 1 98.44 129 GLU A C 1
ATOM 1025 O O . GLU A 1 129 ? -5.191 -8.352 2.551 1 98.44 129 GLU A O 1
ATOM 1030 N N . MET A 1 130 ? -3.412 -8.922 1.396 1 98.19 130 MET A N 1
ATOM 1031 C CA . MET A 1 130 ? -2.457 -8.484 2.41 1 98.19 130 MET A CA 1
ATOM 1032 C C . MET A 1 130 ? -1.405 -7.559 1.805 1 98.19 130 MET A C 1
ATOM 1034 O O . MET A 1 130 ? -0.87 -7.84 0.731 1 98.19 130 MET A O 1
ATOM 1038 N N . VAL A 1 131 ? -1.191 -6.473 2.48 1 98.69 131 VAL A N 1
ATOM 1039 C CA . VAL A 1 131 ? -0.145 -5.531 2.102 1 98.69 131 VAL A CA 1
ATOM 1040 C C . VAL A 1 131 ? 0.666 -5.137 3.334 1 98.69 131 VAL A C 1
ATOM 1042 O O . VAL A 1 131 ? 0.099 -4.75 4.359 1 98.69 131 VAL A O 1
ATOM 1045 N N . VAL A 1 132 ? 1.954 -5.258 3.234 1 98.5 132 VAL A N 1
ATOM 1046 C CA . VAL A 1 132 ? 2.836 -4.816 4.309 1 98.5 132 VAL A CA 1
ATOM 1047 C C . VAL A 1 132 ? 3.959 -3.955 3.736 1 98.5 132 VAL A C 1
ATOM 1049 O O . VAL A 1 132 ? 4.57 -4.312 2.727 1 98.5 132 VAL A O 1
ATOM 1052 N N . LYS A 1 133 ? 4.152 -2.83 4.332 1 98.75 133 LYS A N 1
ATOM 1053 C CA . LYS A 1 133 ? 5.312 -2.01 3.992 1 98.75 133 LYS A CA 1
ATOM 1054 C C . LYS A 1 133 ? 6.406 -2.143 5.047 1 98.75 133 LYS A C 1
ATOM 1056 O O . LYS A 1 133 ? 6.207 -1.769 6.203 1 98.75 133 LYS A O 1
ATOM 1061 N N . LEU A 1 134 ? 7.504 -2.645 4.641 1 98.75 134 LEU A N 1
ATOM 1062 C CA . LEU A 1 134 ? 8.641 -2.805 5.539 1 98.75 134 LEU A CA 1
ATOM 1063 C C . LEU A 1 134 ? 9.469 -1.528 5.598 1 98.75 134 LEU A C 1
ATOM 1065 O O . LEU A 1 134 ? 9.359 -0.668 4.723 1 98.75 134 LEU A O 1
ATOM 1069 N N . THR A 1 135 ? 10.227 -1.429 6.621 1 98.38 135 THR A N 1
ATOM 1070 C CA . THR A 1 135 ? 11.156 -0.315 6.793 1 98.38 135 THR A CA 1
ATOM 1071 C C . THR A 1 135 ? 12.594 -0.819 6.902 1 98.38 135 THR A C 1
ATOM 1073 O O . THR A 1 135 ? 12.82 -1.982 7.238 1 98.38 135 THR A O 1
ATOM 1076 N N . ALA A 1 136 ? 13.469 -0.002 6.586 1 98 136 ALA A N 1
ATOM 1077 C CA . ALA A 1 136 ? 14.898 -0.241 6.754 1 98 136 ALA A CA 1
ATOM 1078 C C . ALA A 1 136 ? 15.484 0.685 7.816 1 98 136 ALA A C 1
ATOM 1080 O O . ALA A 1 136 ? 14.75 1.277 8.609 1 98 136 ALA A O 1
ATOM 1081 N N . VAL A 1 137 ? 16.781 0.563 7.984 1 97.56 137 VAL A N 1
ATOM 1082 C CA . VAL A 1 137 ? 17.531 1.495 8.828 1 97.56 137 VAL A CA 1
ATOM 1083 C C . VAL A 1 137 ? 18.156 2.586 7.973 1 97.56 137 VAL A C 1
ATOM 1085 O O . VAL A 1 137 ? 18.797 2.295 6.961 1 97.56 137 VAL A O 1
ATOM 1088 N N . CYS A 1 138 ? 17.922 3.809 8.359 1 97.38 138 CYS A N 1
ATOM 1089 C CA . CYS A 1 138 ? 18.5 4.93 7.629 1 97.38 138 CYS A CA 1
ATOM 1090 C C . CYS A 1 138 ? 20.016 4.852 7.633 1 97.38 138 CYS A C 1
ATOM 1092 O O . CYS A 1 138 ? 20.641 4.766 8.695 1 97.38 138 CYS A O 1
ATOM 1094 N N . MET A 1 139 ? 20.547 4.926 6.504 1 96.56 139 MET A N 1
ATOM 1095 C CA . MET A 1 139 ? 22 4.73 6.363 1 96.56 139 MET A CA 1
ATOM 1096 C C . MET A 1 139 ? 22.75 6.027 6.648 1 96.56 139 MET A C 1
ATOM 1098 O O . MET A 1 139 ? 23.984 6.047 6.633 1 96.56 139 MET A O 1
ATOM 1102 N N . LYS A 1 140 ? 22.047 7.105 7.008 1 95.69 140 LYS A N 1
ATOM 1103 C CA . LYS A 1 140 ? 22.656 8.383 7.355 1 95.69 140 LYS A CA 1
ATOM 1104 C C . LYS A 1 140 ? 22.531 8.672 8.852 1 95.69 140 LYS A C 1
ATOM 1106 O O . LYS A 1 140 ? 23.516 8.992 9.516 1 95.69 140 LYS A O 1
ATOM 1111 N N . CYS A 1 141 ? 21.312 8.469 9.414 1 96.56 141 CYS A N 1
ATOM 1112 C CA . CYS A 1 141 ? 21.109 8.883 10.797 1 96.56 141 CYS A CA 1
ATOM 1113 C C . CYS A 1 141 ? 20.75 7.688 11.68 1 96.56 141 CYS A C 1
ATOM 1115 O O . CYS A 1 141 ? 20.547 7.84 12.883 1 96.56 141 CYS A O 1
ATOM 1117 N N . PHE A 1 142 ? 20.406 6.504 11.156 1 96.69 142 PHE A N 1
ATOM 1118 C CA . PHE A 1 142 ? 20.25 5.223 11.836 1 96.69 142 PHE A CA 1
ATOM 1119 C C . PHE A 1 142 ? 18.844 5.086 12.406 1 96.69 142 PHE A C 1
ATOM 1121 O O . PHE A 1 142 ? 18.562 4.148 13.156 1 96.69 142 PHE A O 1
ATOM 1128 N N . LYS A 1 143 ? 17.984 6.055 12.141 1 96.44 143 LYS A N 1
ATOM 1129 C CA . LYS A 1 143 ? 16.562 5.902 12.453 1 96.44 143 LYS A CA 1
ATOM 1130 C C . LYS A 1 143 ? 15.859 5.062 11.398 1 96.44 143 LYS A C 1
ATOM 1132 O O . LYS A 1 143 ? 16.5 4.488 10.516 1 96.44 143 LYS A O 1
ATOM 1137 N N . GLU A 1 144 ? 14.523 4.957 11.516 1 97.06 144 GLU A N 1
ATOM 1138 C CA . GLU A 1 144 ? 13.773 4.168 10.547 1 97.06 144 GLU A CA 1
ATOM 1139 C C . GLU A 1 144 ? 13.789 4.82 9.164 1 97.06 144 GLU A C 1
ATOM 1141 O O . GLU A 1 144 ? 13.664 6.043 9.047 1 97.06 144 GLU A O 1
ATOM 1146 N N . ALA A 1 145 ? 13.984 4.004 8.148 1 98 145 ALA A N 1
ATOM 1147 C CA . ALA A 1 145 ? 14.039 4.465 6.766 1 98 145 ALA A CA 1
ATOM 1148 C C . ALA A 1 145 ? 12.906 3.865 5.938 1 98 145 ALA A C 1
ATOM 1150 O O . ALA A 1 145 ? 12.688 2.652 5.957 1 98 145 ALA A O 1
ATOM 1151 N N . SER A 1 146 ? 12.25 4.77 5.242 1 98.19 146 SER A N 1
ATOM 1152 C CA . SER A 1 146 ? 11.117 4.301 4.453 1 98.19 146 SER A CA 1
ATOM 1153 C C . SER A 1 146 ? 11.297 4.637 2.975 1 98.19 146 SER A C 1
ATOM 1155 O O . SER A 1 146 ? 10.406 4.375 2.162 1 98.19 146 SER A O 1
ATOM 1157 N N . PHE A 1 147 ? 12.492 5.223 2.605 1 98.25 147 PHE A N 1
ATOM 1158 C CA . PHE A 1 147 ? 12.664 5.707 1.241 1 98.25 147 PHE A CA 1
ATOM 1159 C C . PHE A 1 147 ? 14.016 5.273 0.678 1 98.25 147 PHE A C 1
ATOM 1161 O O . PHE A 1 147 ? 14.984 5.129 1.421 1 98.25 147 PHE A O 1
ATOM 1168 N N . SER A 1 148 ? 14.078 5.004 -0.634 1 97.5 148 SER A N 1
ATOM 1169 C CA . SER A 1 148 ? 15.32 4.723 -1.351 1 97.5 148 SER A CA 1
ATOM 1170 C C . SER A 1 148 ? 15.875 5.98 -2.008 1 97.5 148 SER A C 1
ATOM 1172 O O . SER A 1 148 ? 15.164 6.688 -2.719 1 97.5 148 SER A O 1
ATOM 1174 N N . LYS A 1 149 ? 17.062 6.23 -1.751 1 96.75 149 LYS A N 1
ATOM 1175 C CA . LYS A 1 149 ? 17.719 7.398 -2.328 1 96.75 149 LYS A CA 1
ATOM 1176 C C . LYS A 1 149 ? 18.875 6.988 -3.244 1 96.75 149 LYS A C 1
ATOM 1178 O O . LYS A 1 149 ? 19.672 6.117 -2.895 1 96.75 149 LYS A O 1
ATOM 1183 N N . ARG A 1 150 ? 18.891 7.582 -4.391 1 94.75 150 ARG A N 1
ATOM 1184 C CA . ARG A 1 150 ? 19.969 7.375 -5.34 1 94.75 150 ARG A CA 1
ATOM 1185 C C . ARG A 1 150 ? 21.188 8.219 -4.973 1 94.75 150 ARG A C 1
ATOM 1187 O O . ARG A 1 150 ? 21.047 9.391 -4.617 1 94.75 150 ARG A O 1
ATOM 1194 N N . LEU A 1 151 ? 22.344 7.621 -5.004 1 92.25 151 LEU A N 1
ATOM 1195 C CA . LEU A 1 151 ? 23.578 8.328 -4.641 1 92.25 151 LEU A CA 1
ATOM 1196 C C . LEU A 1 151 ? 24.125 9.102 -5.832 1 92.25 151 LEU A C 1
ATOM 1198 O O . LEU A 1 151 ? 24.672 10.195 -5.672 1 92.25 151 LEU A O 1
ATOM 1202 N N . GLY A 1 152 ? 23.953 8.609 -7.023 1 87.19 152 GLY A N 1
ATOM 1203 C CA . GLY A 1 152 ? 24.484 9.25 -8.219 1 87.19 152 GLY A CA 1
ATOM 1204 C C . GLY A 1 152 ? 23.531 10.266 -8.82 1 87.19 152 GLY A C 1
ATOM 1205 O O . GLY A 1 152 ? 22.469 10.539 -8.258 1 87.19 152 GLY A O 1
ATOM 1206 N N . THR A 1 153 ? 23.922 10.82 -9.914 1 87.94 153 THR A N 1
ATOM 1207 C CA . THR A 1 153 ? 23.156 11.867 -10.586 1 87.94 153 THR A CA 1
ATOM 1208 C C . THR A 1 153 ? 22.297 11.289 -11.703 1 87.94 153 THR A C 1
ATOM 1210 O O . THR A 1 153 ? 21.516 12 -12.32 1 87.94 153 THR A O 1
ATOM 1213 N N . GLU A 1 154 ? 22.516 10.023 -11.883 1 86.69 154 GLU A N 1
ATOM 1214 C CA . GLU A 1 154 ? 21.734 9.383 -12.93 1 86.69 154 GLU A CA 1
ATOM 1215 C C . GLU A 1 154 ? 20.234 9.492 -12.648 1 86.69 154 GLU A C 1
ATOM 1217 O O . GLU A 1 154 ? 19.812 9.398 -11.492 1 86.69 154 GLU A O 1
ATOM 1222 N N . THR A 1 155 ? 19.422 9.594 -13.688 1 86.38 155 THR A N 1
ATOM 1223 C CA . THR A 1 155 ? 17.984 9.805 -13.492 1 86.38 155 THR A CA 1
ATOM 1224 C C . THR A 1 155 ? 17.203 8.609 -14.016 1 86.38 155 THR A C 1
ATOM 1226 O O . THR A 1 155 ? 15.977 8.562 -13.867 1 86.38 155 THR A O 1
ATOM 1229 N N . GLU A 1 156 ? 17.969 7.684 -14.594 1 88.69 156 GLU A N 1
ATOM 1230 C CA . GLU A 1 156 ? 17.266 6.492 -15.055 1 88.69 156 GLU A CA 1
ATOM 1231 C C . GLU A 1 156 ? 16.609 5.754 -13.891 1 88.69 156 GLU A C 1
ATOM 1233 O O . GLU A 1 156 ? 17.234 5.535 -12.852 1 88.69 156 GLU A O 1
ATOM 1238 N N . ILE A 1 157 ? 15.445 5.273 -14.023 1 85.5 157 ILE A N 1
ATOM 1239 C CA . ILE A 1 157 ? 14.633 4.719 -12.945 1 85.5 157 ILE A CA 1
ATOM 1240 C C . ILE A 1 157 ? 15.047 3.271 -12.68 1 85.5 157 ILE A C 1
ATOM 1242 O O . ILE A 1 157 ? 15.172 2.861 -11.523 1 85.5 157 ILE A O 1
ATOM 1246 N N . GLU A 1 158 ? 15.18 2.514 -13.75 1 86.12 158 GLU A N 1
ATOM 1247 C CA . GLU A 1 158 ? 15.438 1.087 -13.578 1 86.12 158 GLU A CA 1
ATOM 1248 C C . GLU A 1 158 ? 16.922 0.779 -13.633 1 86.12 158 GLU A C 1
ATOM 1250 O O . GLU A 1 158 ? 17.406 0.218 -14.617 1 86.12 158 GLU A O 1
ATOM 1255 N N . ILE A 1 159 ? 17.641 1.271 -12.742 1 82.38 159 ILE A N 1
ATOM 1256 C CA . ILE A 1 159 ? 19.047 0.906 -12.594 1 82.38 159 ILE A CA 1
ATOM 1257 C C . ILE A 1 159 ? 19.203 -0.082 -11.445 1 82.38 159 ILE A C 1
ATOM 1259 O O . ILE A 1 159 ? 18.922 0.248 -10.289 1 82.38 159 ILE A O 1
ATOM 1263 N N . ILE A 1 160 ? 19.484 -1.202 -11.859 1 83.81 160 ILE A N 1
ATOM 1264 C CA . ILE A 1 160 ? 19.656 -2.232 -10.836 1 83.81 160 ILE A CA 1
ATOM 1265 C C . ILE A 1 160 ? 21.016 -2.082 -10.18 1 83.81 160 ILE A C 1
ATOM 1267 O O . ILE A 1 160 ? 22.047 -1.998 -10.859 1 83.81 160 ILE A O 1
ATOM 1271 N N . GLY A 1 161 ? 21.047 -1.836 -8.969 1 82.25 161 GLY A N 1
ATOM 1272 C CA . GLY A 1 161 ? 22.25 -1.652 -8.188 1 82.25 161 GLY A CA 1
ATOM 1273 C C . GLY A 1 161 ? 22.047 -1.903 -6.703 1 82.25 161 GLY A C 1
ATOM 1274 O O . GLY A 1 161 ? 20.922 -2.127 -6.258 1 82.25 161 GLY A O 1
ATOM 1275 N N . GLY A 1 162 ? 23.156 -1.963 -6.016 1 85.19 162 GLY A N 1
ATOM 1276 C CA . GLY A 1 162 ? 23.109 -2.205 -4.582 1 85.19 162 GLY A CA 1
ATOM 1277 C C . GLY A 1 162 ? 23.469 -0.98 -3.76 1 85.19 162 GLY A C 1
ATOM 1278 O O . GLY A 1 162 ? 23.031 0.129 -4.066 1 85.19 162 GLY A O 1
ATOM 1279 N N . ASN A 1 163 ? 24.125 -1.254 -2.676 1 86.5 163 ASN A N 1
ATOM 1280 C CA . ASN A 1 163 ? 24.469 -0.211 -1.711 1 86.5 163 ASN A CA 1
ATOM 1281 C C . ASN A 1 163 ? 25.484 0.77 -2.275 1 86.5 163 ASN A C 1
ATOM 1283 O O . ASN A 1 163 ? 25.703 1.843 -1.709 1 86.5 163 ASN A O 1
ATOM 1287 N N . ASP A 1 164 ? 26 0.497 -3.439 1 89.94 164 ASP A N 1
ATOM 1288 C CA . ASP A 1 164 ? 26.906 1.416 -4.121 1 89.94 164 ASP A CA 1
ATOM 1289 C C . ASP A 1 164 ? 26.141 2.51 -4.855 1 89.94 164 ASP A C 1
ATOM 1291 O O . ASP A 1 164 ? 26.672 3.584 -5.125 1 89.94 164 ASP A O 1
ATOM 1295 N N . MET A 1 165 ? 24.922 2.229 -5.086 1 92.31 165 MET A N 1
ATOM 1296 C CA . MET A 1 165 ? 24.156 3.154 -5.918 1 92.31 165 MET A CA 1
ATOM 1297 C C . MET A 1 165 ? 23 3.766 -5.133 1 92.31 165 MET A C 1
ATOM 1299 O O . MET A 1 165 ? 22.484 4.82 -5.504 1 92.31 165 MET A O 1
ATOM 1303 N N . TYR A 1 166 ? 22.609 3.104 -4.047 1 94.81 166 TYR A N 1
ATOM 1304 C CA . TYR A 1 166 ? 21.422 3.531 -3.32 1 94.81 166 TYR A CA 1
ATOM 1305 C C . TYR A 1 166 ? 21.656 3.498 -1.814 1 94.81 166 TYR A C 1
ATOM 1307 O O . TYR A 1 166 ? 22.531 2.766 -1.332 1 94.81 166 TYR A O 1
ATOM 1315 N N . GLN A 1 167 ? 20.828 4.246 -1.132 1 96.5 167 GLN A N 1
ATOM 1316 C CA . GLN A 1 167 ? 20.719 4.211 0.323 1 96.5 167 GLN A CA 1
ATOM 1317 C C . GLN A 1 167 ? 19.266 4.273 0.773 1 96.5 167 GLN A C 1
ATOM 1319 O O . GLN A 1 167 ? 18.453 4.973 0.167 1 96.5 167 GLN A O 1
ATOM 1324 N N . SER A 1 168 ? 18.953 3.494 1.782 1 97.81 168 SER A N 1
ATOM 1325 C CA . SER A 1 168 ? 17.688 3.697 2.482 1 97.81 168 SER A CA 1
ATOM 1326 C C . SER A 1 168 ? 17.781 4.855 3.469 1 97.81 168 SER A C 1
ATOM 1328 O O . SER A 1 168 ? 18.719 4.938 4.25 1 97.81 168 SER A O 1
ATOM 1330 N N . VAL A 1 169 ? 16.75 5.762 3.404 1 98.06 169 VAL A N 1
ATOM 1331 C CA . VAL A 1 169 ? 16.859 6.953 4.238 1 98.06 169 VAL A CA 1
ATOM 1332 C C . VAL A 1 169 ? 15.492 7.305 4.816 1 98.06 169 VAL A C 1
ATOM 1334 O O . VAL A 1 169 ? 14.461 6.859 4.305 1 98.06 169 VAL A O 1
ATOM 1337 N N . CYS A 1 170 ? 15.531 8.031 5.914 1 97.94 170 CYS A N 1
ATOM 1338 C CA . CYS A 1 170 ? 14.312 8.617 6.465 1 97.94 170 CYS A CA 1
ATOM 1339 C C . CYS A 1 170 ? 13.93 9.875 5.699 1 97.94 170 CYS A C 1
ATOM 1341 O O . CYS A 1 170 ? 14.656 10.312 4.805 1 97.94 170 CYS A O 1
ATOM 1343 N N . ARG A 1 171 ? 12.844 10.438 6.039 1 97.81 171 ARG A N 1
ATOM 1344 C CA . ARG A 1 171 ? 12.328 11.617 5.352 1 97.81 171 ARG A CA 1
ATOM 1345 C C . ARG A 1 171 ? 13.32 12.773 5.441 1 97.81 171 ARG A C 1
ATOM 1347 O O . ARG A 1 171 ? 13.633 13.406 4.434 1 97.81 171 ARG A O 1
ATOM 1354 N N . LYS A 1 172 ? 13.781 13.031 6.59 1 96.56 172 LYS A N 1
ATOM 1355 C CA . LYS A 1 172 ? 14.703 14.141 6.805 1 96.56 172 LYS A CA 1
ATOM 1356 C C . LYS A 1 172 ? 15.969 13.977 5.965 1 96.56 172 LYS A C 1
ATOM 1358 O O . LYS A 1 172 ? 16.391 14.906 5.273 1 96.56 172 LYS A O 1
ATOM 1363 N N . CYS A 1 173 ? 16.547 12.789 6.02 1 96.25 173 CYS A N 1
ATOM 1364 C CA . CYS A 1 173 ? 17.797 12.539 5.32 1 96.25 173 CYS A CA 1
ATOM 1365 C C . CYS A 1 173 ? 17.578 12.477 3.812 1 96.25 173 CYS A C 1
ATOM 1367 O O . CYS A 1 173 ? 18.5 12.734 3.039 1 96.25 173 CYS A O 1
ATOM 1369 N N . TYR A 1 174 ? 16.359 12.203 3.391 1 97.06 174 TYR A N 1
ATOM 1370 C CA . TYR A 1 174 ? 16.031 12.258 1.971 1 97.06 174 TYR A CA 1
ATOM 1371 C C . TYR A 1 174 ? 16.031 13.695 1.464 1 97.06 174 TYR A C 1
ATOM 1373 O O . TYR A 1 174 ? 16.594 13.984 0.398 1 97.06 174 TYR A O 1
ATOM 1381 N N . ILE A 1 175 ? 15.422 14.547 2.289 1 94.19 175 ILE A N 1
ATOM 1382 C CA . ILE A 1 175 ? 15.234 15.938 1.881 1 94.19 175 ILE A CA 1
ATOM 1383 C C . ILE A 1 175 ? 16.547 16.703 2.033 1 94.19 175 ILE A C 1
ATOM 1385 O O . ILE A 1 175 ? 16.891 17.531 1.189 1 94.19 175 ILE A O 1
ATOM 1389 N N . ASP A 1 176 ? 17.312 16.609 3.098 1 86.5 176 ASP A N 1
ATOM 1390 C CA . ASP A 1 176 ? 18.547 17.344 3.402 1 86.5 176 ASP A CA 1
ATOM 1391 C C . ASP A 1 176 ? 19.656 16.984 2.406 1 86.5 176 ASP A C 1
ATOM 1393 O O . ASP A 1 176 ? 20.609 17.75 2.238 1 86.5 176 ASP A O 1
ATOM 1397 N N . SER A 1 177 ? 19.5 16.016 1.604 1 65.81 177 SER A N 1
ATOM 1398 C CA . SER A 1 177 ? 20.609 15.633 0.74 1 65.81 177 SER A CA 1
ATOM 1399 C C . SER A 1 177 ? 20.578 16.406 -0.576 1 65.81 177 SER A C 1
ATOM 1401 O O . SER A 1 177 ? 19.516 16.781 -1.055 1 65.81 177 SER A O 1
ATOM 1403 N N . MET B 1 1 ? 8.766 7.535 15.82 1 57.31 1 MET B N 1
ATOM 1404 C CA . MET B 1 1 ? 9.266 8.305 14.688 1 57.31 1 MET B CA 1
ATOM 1405 C C . MET B 1 1 ? 9.305 9.797 15.023 1 57.31 1 MET B C 1
ATOM 1407 O O . MET B 1 1 ? 8.297 10.375 15.43 1 57.31 1 MET B O 1
ATOM 1411 N N . ASN B 1 2 ? 10.328 10.352 15.375 1 65.81 2 ASN B N 1
ATOM 1412 C CA . ASN B 1 2 ? 10.445 11.672 15.984 1 65.81 2 ASN B CA 1
ATOM 1413 C C . ASN B 1 2 ? 10.398 12.773 14.938 1 65.81 2 ASN B C 1
ATOM 1415 O O . ASN B 1 2 ? 10.469 13.961 15.273 1 65.81 2 ASN B O 1
ATOM 1419 N N . GLY B 1 3 ? 9.641 12.703 13.922 1 87.94 3 GLY B N 1
ATOM 1420 C CA . GLY B 1 3 ? 9.508 13.766 12.938 1 87.94 3 GLY B CA 1
ATOM 1421 C C . GLY B 1 3 ? 8.281 13.617 12.055 1 87.94 3 GLY B C 1
ATOM 1422 O O . GLY B 1 3 ? 7.461 12.727 12.273 1 87.94 3 GLY B O 1
ATOM 1423 N N . GLY B 1 4 ? 8.102 14.641 11.266 1 97.25 4 GLY B N 1
ATOM 1424 C CA . GLY B 1 4 ? 7.008 14.594 10.305 1 97.25 4 GLY B CA 1
ATOM 1425 C C . GLY B 1 4 ? 6.953 13.297 9.523 1 97.25 4 GLY B C 1
ATOM 1426 O O . GLY B 1 4 ? 7.984 12.789 9.078 1 97.25 4 GLY B O 1
ATOM 1427 N N . HIS B 1 5 ? 5.781 12.711 9.531 1 98.62 5 HIS B N 1
ATOM 1428 C CA . HIS B 1 5 ? 5.641 11.469 8.773 1 98.62 5 HIS B CA 1
ATOM 1429 C C . HIS B 1 5 ? 4.184 11.219 8.391 1 98.62 5 HIS B C 1
ATOM 1431 O O . HIS B 1 5 ? 3.283 11.906 8.883 1 98.62 5 HIS B O 1
ATOM 1437 N N . ILE B 1 6 ? 4 10.273 7.523 1 98.81 6 ILE B N 1
ATOM 1438 C CA . ILE B 1 6 ? 2.682 9.922 7.012 1 98.81 6 ILE B CA 1
ATOM 1439 C C . ILE B 1 6 ? 2.346 8.484 7.402 1 98.81 6 ILE B C 1
ATOM 1441 O O . ILE B 1 6 ? 3.16 7.574 7.215 1 98.81 6 ILE B O 1
ATOM 1445 N N . GLN B 1 7 ? 1.236 8.305 7.984 1 98.88 7 GLN B N 1
ATOM 1446 C CA . GLN B 1 7 ? 0.618 7.004 8.219 1 98.88 7 GLN B CA 1
ATOM 1447 C C . GLN B 1 7 ? -0.61 6.812 7.336 1 98.88 7 GLN B C 1
ATOM 1449 O O . GLN B 1 7 ? -1.567 7.586 7.414 1 98.88 7 GLN B O 1
ATOM 1454 N N . LEU B 1 8 ? -0.547 5.789 6.516 1 98.94 8 LEU B N 1
ATOM 1455 C CA . LEU B 1 8 ? -1.639 5.543 5.578 1 98.94 8 LEU B CA 1
ATOM 1456 C C . LEU B 1 8 ? -2.383 4.262 5.938 1 98.94 8 LEU B C 1
ATOM 1458 O O . LEU B 1 8 ? -1.799 3.176 5.926 1 98.94 8 LEU B O 1
ATOM 1462 N N . ILE B 1 9 ? -3.646 4.398 6.277 1 98.88 9 ILE B N 1
ATOM 1463 C CA . ILE B 1 9 ? -4.547 3.289 6.566 1 98.88 9 ILE B CA 1
ATOM 1464 C C . ILE B 1 9 ? -5.496 3.07 5.391 1 98.88 9 ILE B C 1
ATOM 1466 O O . ILE B 1 9 ? -6.316 3.936 5.078 1 98.88 9 ILE B O 1
ATOM 1470 N N . ILE B 1 10 ? -5.34 1.922 4.801 1 98.88 10 ILE B N 1
ATOM 1471 C CA . ILE B 1 10 ? -6.191 1.649 3.646 1 98.88 10 ILE B CA 1
ATOM 1472 C C . ILE B 1 10 ? -6.984 0.366 3.883 1 98.88 10 ILE B C 1
ATOM 1474 O O . ILE B 1 10 ? -6.738 -0.353 4.855 1 98.88 10 ILE B O 1
ATOM 1478 N N . GLY B 1 11 ? -7.973 0.11 3.02 1 98.62 11 GLY B N 1
ATOM 1479 C CA . GLY B 1 11 ? -8.812 -1.072 3.098 1 98.62 11 GLY B CA 1
ATOM 1480 C C . GLY B 1 11 ? -10.18 -0.874 2.469 1 98.62 11 GLY B C 1
ATOM 1481 O O . GLY B 1 11 ? -10.508 0.225 2.018 1 98.62 11 GLY B O 1
ATOM 1482 N N . PRO B 1 12 ? -10.906 -1.96 2.406 1 98.38 12 PRO B N 1
ATOM 1483 C CA . PRO B 1 12 ? -12.258 -1.857 1.844 1 98.38 12 PRO B CA 1
ATOM 1484 C C . PRO B 1 12 ? -13.227 -1.113 2.762 1 98.38 12 PRO B C 1
ATOM 1486 O O . PRO B 1 12 ? -12.867 -0.768 3.891 1 98.38 12 PRO B O 1
ATOM 1489 N N . MET B 1 13 ? -14.422 -0.868 2.223 1 96.06 13 MET B N 1
ATOM 1490 C CA . MET B 1 13 ? -15.484 -0.325 3.062 1 96.06 13 MET B CA 1
ATOM 1491 C C . MET B 1 13 ? -15.766 -1.243 4.25 1 96.06 13 MET B C 1
ATOM 1493 O O . MET B 1 13 ? -15.602 -2.461 4.148 1 96.06 13 MET B O 1
ATOM 1497 N N . PHE B 1 14 ? -16.031 -0.613 5.422 1 95.12 14 PHE B N 1
ATOM 1498 C CA . PHE B 1 14 ? -16.469 -1.3 6.633 1 95.12 14 PHE B CA 1
ATOM 1499 C C . PHE B 1 14 ? -15.297 -2.021 7.293 1 95.12 14 PHE B C 1
ATOM 1501 O O . PHE B 1 14 ? -15.492 -2.902 8.133 1 95.12 14 PHE B O 1
ATOM 1508 N N . SER B 1 15 ? -14.102 -1.731 6.926 1 97.75 15 SER B N 1
ATOM 1509 C CA . SER B 1 15 ? -12.93 -2.383 7.5 1 97.75 15 SER B CA 1
ATOM 1510 C C . SER B 1 15 ? -12.477 -1.685 8.773 1 97.75 15 SER B C 1
ATOM 1512 O O . SER B 1 15 ? -11.547 -2.137 9.445 1 97.75 15 SER B O 1
ATOM 1514 N N . GLY B 1 16 ? -13.094 -0.524 9.094 1 96 16 GLY B N 1
ATOM 1515 C CA . GLY B 1 16 ? -12.75 0.174 10.32 1 96 16 GLY B CA 1
ATOM 1516 C C . GLY B 1 16 ? -11.656 1.209 10.141 1 96 16 GLY B C 1
ATOM 1517 O O . GLY B 1 16 ? -10.953 1.551 11.086 1 96 16 GLY B O 1
ATOM 1518 N N . LYS B 1 17 ? -11.445 1.685 9 1 96.62 17 LYS B N 1
ATOM 1519 C CA . LYS B 1 17 ? -10.406 2.666 8.711 1 96.62 17 LYS B CA 1
ATOM 1520 C C . LYS B 1 17 ? -10.594 3.932 9.547 1 96.62 17 LYS B C 1
ATOM 1522 O O . LYS B 1 17 ? -9.641 4.434 10.141 1 96.62 17 LYS B O 1
ATOM 1527 N N . SER B 1 18 ? -11.867 4.434 9.555 1 94.12 18 SER B N 1
ATOM 1528 C CA . SER B 1 18 ? -12.148 5.652 10.312 1 94.12 18 SER B CA 1
ATOM 1529 C C . SER B 1 18 ? -11.938 5.438 11.805 1 94.12 18 SER B C 1
ATOM 1531 O O . SER B 1 18 ? -11.383 6.301 12.492 1 94.12 18 SER B O 1
ATOM 1533 N N . THR B 1 19 ? -12.344 4.285 12.258 1 94.56 19 THR B N 1
ATOM 1534 C CA . THR B 1 19 ? -12.156 3.943 13.664 1 94.56 19 THR B CA 1
ATOM 1535 C C . THR B 1 19 ? -10.672 3.891 14.008 1 94.56 19 THR B C 1
ATOM 1537 O O . THR B 1 19 ? -10.25 4.43 15.039 1 94.56 19 THR B O 1
ATOM 1540 N N . GLU B 1 20 ? -9.906 3.273 13.195 1 96.88 20 GLU B N 1
ATOM 1541 C CA . GLU B 1 20 ? -8.469 3.18 13.414 1 96.88 20 GLU B CA 1
ATOM 1542 C C . GLU B 1 20 ? -7.809 4.555 13.344 1 96.88 20 GLU B C 1
ATOM 1544 O O . GLU B 1 20 ? -6.922 4.859 14.141 1 96.88 20 GLU B O 1
ATOM 1549 N N . LEU B 1 21 ? -8.258 5.383 12.406 1 96.94 21 LEU B N 1
ATOM 1550 C CA . LEU B 1 21 ? -7.773 6.758 12.305 1 96.94 21 LEU B CA 1
ATOM 1551 C C . LEU B 1 21 ? -7.996 7.516 13.602 1 96.94 21 LEU B C 1
ATOM 1553 O O . LEU B 1 21 ? -7.059 8.102 14.156 1 96.94 21 LEU B O 1
ATOM 1557 N N . ILE B 1 22 ? -9.18 7.426 14.102 1 93.62 22 ILE B N 1
ATOM 1558 C CA . ILE B 1 22 ? -9.555 8.148 15.312 1 93.62 22 ILE B CA 1
ATOM 1559 C C . ILE B 1 22 ? -8.75 7.609 16.5 1 93.62 22 ILE B C 1
ATOM 1561 O O . ILE B 1 22 ? -8.266 8.383 17.328 1 93.62 22 ILE B O 1
ATOM 1565 N N . ARG B 1 23 ? -8.625 6.316 16.562 1 95.44 23 ARG B N 1
ATOM 1566 C CA . ARG B 1 23 ? -7.84 5.707 17.625 1 95.44 23 ARG B CA 1
ATOM 1567 C C . ARG B 1 23 ? -6.414 6.246 17.641 1 95.44 23 ARG B C 1
ATOM 1569 O O . ARG B 1 23 ? -5.879 6.574 18.703 1 95.44 23 ARG B O 1
ATOM 1576 N N . ARG B 1 24 ? -5.832 6.422 16.531 1 96.5 24 ARG B N 1
ATOM 1577 C CA . ARG B 1 24 ? -4.461 6.902 16.438 1 96.5 24 ARG B CA 1
ATOM 1578 C C . ARG B 1 24 ? -4.371 8.383 16.797 1 96.5 24 ARG B C 1
ATOM 1580 O O . ARG B 1 24 ? -3.473 8.789 17.531 1 96.5 24 ARG B O 1
ATOM 1587 N N . VAL B 1 25 ? -5.309 9.133 16.281 1 95.19 25 VAL B N 1
ATOM 1588 C CA . VAL B 1 25 ? -5.32 10.562 16.578 1 95.19 25 VAL B CA 1
ATOM 1589 C C . VAL B 1 25 ? -5.508 10.773 18.078 1 95.19 25 VAL B C 1
ATOM 1591 O O . VAL B 1 25 ? -4.836 11.609 18.688 1 95.19 25 VAL B O 1
ATOM 1594 N N . ARG B 1 26 ? -6.34 10.023 18.703 1 92.94 26 ARG B N 1
ATOM 1595 C CA . ARG B 1 26 ? -6.621 10.125 20.125 1 92.94 26 ARG B CA 1
ATOM 1596 C C . ARG B 1 26 ? -5.371 9.852 20.953 1 92.94 26 ARG B C 1
ATOM 1598 O O . ARG B 1 26 ? -5.152 10.484 21.984 1 92.94 26 ARG B O 1
ATOM 1605 N N . ARG B 1 27 ? -4.59 8.938 20.578 1 94.31 27 ARG B N 1
ATOM 1606 C CA . ARG B 1 27 ? -3.346 8.641 21.281 1 94.31 27 ARG B CA 1
ATOM 1607 C C . ARG B 1 27 ? -2.439 9.867 21.328 1 94.31 27 ARG B C 1
ATOM 1609 O O . ARG B 1 27 ? -1.823 10.141 22.359 1 94.31 27 ARG B O 1
ATOM 1616 N N . TYR B 1 28 ? -2.416 10.562 20.266 1 94.62 28 TYR B N 1
ATOM 1617 C CA . TYR B 1 28 ? -1.607 11.781 20.219 1 94.62 28 TYR B CA 1
ATOM 1618 C C . TYR B 1 28 ? -2.232 12.875 21.062 1 94.62 28 TYR B C 1
ATOM 1620 O O . TYR B 1 28 ? -1.523 13.641 21.719 1 94.62 28 TYR B O 1
ATOM 1628 N N . GLN B 1 29 ? -3.527 12.898 21 1 91.69 29 GLN B N 1
ATOM 1629 C CA . GLN B 1 29 ? -4.23 13.867 21.844 1 91.69 29 GLN B CA 1
ATOM 1630 C C . GLN B 1 29 ? -3.928 13.641 23.312 1 91.69 29 GLN B C 1
ATOM 1632 O O . GLN B 1 29 ? -3.686 14.594 24.062 1 91.69 29 GLN B O 1
ATOM 1637 N N . ILE B 1 30 ? -3.975 12.453 23.719 1 91.75 30 ILE B N 1
ATOM 1638 C CA . ILE B 1 30 ? -3.672 12.078 25.094 1 91.75 30 ILE B CA 1
ATOM 1639 C C . ILE B 1 30 ? -2.25 12.516 25.453 1 91.75 30 ILE B C 1
ATOM 1641 O O . ILE B 1 30 ? -1.986 12.945 26.578 1 91.75 30 ILE B O 1
ATOM 1645 N N . ALA B 1 31 ? -1.411 12.453 24.516 1 92.75 31 ALA B N 1
ATOM 1646 C CA . ALA B 1 31 ? -0.021 12.859 24.703 1 92.75 31 ALA B CA 1
ATOM 1647 C C . ALA B 1 31 ? 0.126 14.375 24.594 1 92.75 31 ALA B C 1
ATOM 1649 O O . ALA B 1 31 ? 1.237 14.883 24.438 1 92.75 31 ALA B O 1
ATOM 1650 N N . GLN B 1 32 ? -1.031 15.125 24.469 1 91.94 32 GLN B N 1
ATOM 1651 C CA . GLN B 1 32 ? -1.126 16.578 24.562 1 91.94 32 GLN B CA 1
ATOM 1652 C C . GLN B 1 32 ? -0.689 17.25 23.266 1 91.94 32 GLN B C 1
ATOM 1654 O O . GLN B 1 32 ? -0.276 18.406 23.266 1 91.94 32 GLN B O 1
ATOM 1659 N N . TYR B 1 33 ? -0.742 16.5 22.203 1 93.69 33 TYR B N 1
ATOM 1660 C CA . TYR B 1 33 ? -0.555 17.109 20.891 1 93.69 33 TYR B CA 1
ATOM 1661 C C . TYR B 1 33 ? -1.812 17.844 20.453 1 93.69 33 TYR B C 1
ATOM 1663 O O . TYR B 1 33 ? -2.928 17.438 20.781 1 93.69 33 TYR B O 1
ATOM 1671 N N . LYS B 1 34 ? -1.595 18.969 19.766 1 94.88 34 LYS B N 1
ATOM 1672 C CA . LYS B 1 34 ? -2.729 19.609 19.109 1 94.88 34 LYS B CA 1
ATOM 1673 C C . LYS B 1 34 ? -3.117 18.844 17.844 1 94.88 34 LYS B C 1
ATOM 1675 O O . LYS B 1 34 ? -2.316 18.719 16.906 1 94.88 34 LYS B O 1
ATOM 1680 N N . CYS B 1 35 ? -4.344 18.344 17.812 1 96.31 35 CYS B N 1
ATOM 1681 C CA . CYS B 1 35 ? -4.781 17.469 16.734 1 96.31 35 CYS B CA 1
ATOM 1682 C C . CYS B 1 35 ? -5.984 18.062 16 1 96.31 35 CYS B C 1
ATOM 1684 O O . CYS B 1 35 ? -6.82 18.719 16.625 1 96.31 35 CYS B O 1
ATOM 1686 N N . VAL B 1 36 ? -6.043 17.828 14.719 1 95.56 36 VAL B N 1
ATOM 1687 C CA . VAL B 1 36 ? -7.203 18.203 13.906 1 95.56 36 VAL B CA 1
ATOM 1688 C C . VAL B 1 36 ? -7.562 17.062 12.961 1 95.56 36 VAL B C 1
ATOM 1690 O O . VAL B 1 36 ? -6.68 16.375 12.453 1 95.56 36 VAL B O 1
ATOM 1693 N N . THR B 1 37 ? -8.82 16.844 12.758 1 95.38 37 THR B N 1
ATOM 1694 C CA . THR B 1 37 ? -9.305 15.898 11.758 1 95.38 37 THR B CA 1
ATOM 1695 C C . THR B 1 37 ? -10.023 16.625 10.625 1 95.38 37 THR B C 1
ATOM 1697 O O . THR B 1 37 ? -10.75 17.594 10.867 1 95.38 37 THR B O 1
ATOM 1700 N N . ILE B 1 38 ? -9.781 16.125 9.438 1 95.62 38 ILE B N 1
ATOM 1701 C CA . ILE B 1 38 ? -10.398 16.719 8.25 1 95.62 38 ILE B CA 1
ATOM 1702 C C . ILE B 1 38 ? -11.219 15.656 7.52 1 95.62 38 ILE B C 1
ATOM 1704 O O . ILE B 1 38 ? -10.742 14.547 7.273 1 95.62 38 ILE B O 1
ATOM 1708 N N . LYS B 1 39 ? -12.391 16.016 7.211 1 92 39 LYS B N 1
ATOM 1709 C CA . LYS B 1 39 ? -13.281 15.125 6.461 1 92 39 LYS B CA 1
ATOM 1710 C C . LYS B 1 39 ? -13.703 15.766 5.137 1 92 39 LYS B C 1
ATOM 1712 O O . LYS B 1 39 ? -13.688 16.984 5.004 1 92 39 LYS B O 1
ATOM 1717 N N . TYR B 1 40 ? -14.062 14.898 4.246 1 92.5 40 TYR B N 1
ATOM 1718 C CA . TYR B 1 40 ? -14.578 15.359 2.961 1 92.5 40 TYR B CA 1
ATOM 1719 C C . TYR B 1 40 ? -15.992 15.906 3.102 1 92.5 40 TYR B C 1
ATOM 1721 O O . TYR B 1 40 ? -16.875 15.234 3.654 1 92.5 40 TYR B O 1
ATOM 1729 N N . SER B 1 41 ? -16.266 17.031 2.605 1 89.06 41 SER B N 1
ATOM 1730 C CA . SER B 1 41 ? -17.5 17.766 2.865 1 89.06 41 SER B CA 1
ATOM 1731 C C . SER B 1 41 ? -18.719 17.047 2.291 1 89.06 41 SER B C 1
ATOM 1733 O O . SER B 1 41 ? -19.812 17.109 2.854 1 89.06 41 SER B O 1
ATOM 1735 N N . ASN B 1 42 ? -18.547 16.328 1.261 1 85.69 42 ASN B N 1
ATOM 1736 C CA . ASN B 1 42 ? -19.688 15.695 0.617 1 85.69 42 ASN B CA 1
ATOM 1737 C C . ASN B 1 42 ? -19.984 14.32 1.211 1 85.69 42 ASN B C 1
ATOM 1739 O O . ASN B 1 42 ? -20.938 13.648 0.799 1 85.69 42 ASN B O 1
ATOM 1743 N N . ASP B 1 43 ? -19.172 13.984 2.195 1 80.5 43 ASP B N 1
ATOM 1744 C CA . ASP B 1 43 ? -19.438 12.734 2.9 1 80.5 43 ASP B CA 1
ATOM 1745 C C . ASP B 1 43 ? -20.422 12.961 4.047 1 80.5 43 ASP B C 1
ATOM 1747 O O . ASP B 1 43 ? -20.031 13.336 5.148 1 80.5 43 ASP B O 1
ATOM 1751 N N . ASN B 1 44 ? -21.562 12.602 3.834 1 71.06 44 ASN B N 1
ATOM 1752 C CA . ASN B 1 44 ? -22.609 12.875 4.809 1 7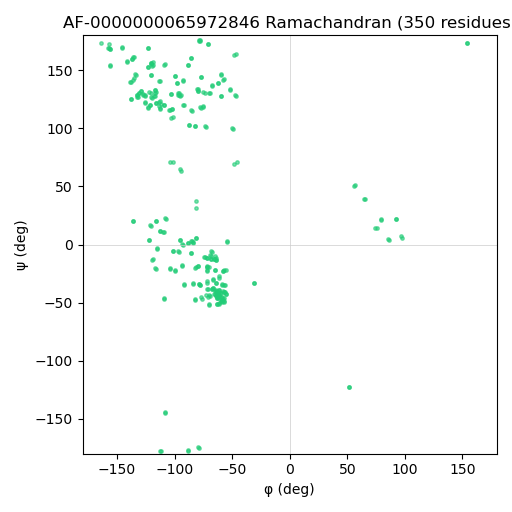1.06 44 ASN B CA 1
ATOM 1753 C C . ASN B 1 44 ? -23.078 11.594 5.492 1 71.06 44 ASN B C 1
ATOM 1755 O O . ASN B 1 44 ? -24.156 11.57 6.109 1 71.06 44 ASN B O 1
ATOM 1759 N N . ARG B 1 45 ? -22.375 10.562 5.289 1 69.56 45 ARG B N 1
ATOM 1760 C CA . ARG B 1 45 ? -22.828 9.281 5.82 1 69.56 45 ARG B CA 1
ATOM 1761 C C . ARG B 1 45 ? -22.875 9.305 7.344 1 69.56 45 ARG B C 1
ATOM 1763 O O . ARG B 1 45 ? -23.797 8.766 7.949 1 69.56 45 ARG B O 1
ATOM 1770 N N . TYR B 1 46 ? -21.703 9.875 7.863 1 60.97 46 TYR B N 1
ATOM 1771 C CA . TYR B 1 46 ? -21.594 9.93 9.32 1 60.97 46 TYR B CA 1
ATOM 1772 C C . TYR B 1 46 ? -21.609 11.367 9.82 1 60.97 46 TYR B C 1
ATOM 1774 O O . TYR B 1 46 ? -21.156 12.281 9.125 1 60.97 46 TYR B O 1
ATOM 1782 N N . GLY B 1 47 ? -22.562 11.641 10.602 1 56.38 47 GLY B N 1
ATOM 1783 C CA . GLY B 1 47 ? -22.516 12.961 11.211 1 56.38 47 GLY B CA 1
ATOM 1784 C C . GLY B 1 47 ? -21.156 13.312 11.773 1 56.38 47 GLY B C 1
ATOM 1785 O O . GLY B 1 47 ? -20.188 12.555 11.609 1 56.38 47 GLY B O 1
ATOM 1786 N N . THR B 1 48 ? -20.797 14.562 12.086 1 52.41 48 THR B N 1
ATOM 1787 C CA . THR B 1 48 ? -19.594 15.07 12.703 1 52.41 48 THR B CA 1
ATOM 1788 C C . THR B 1 48 ? -19.328 14.375 14.031 1 52.41 48 THR B C 1
ATOM 1790 O O . THR B 1 48 ? -18.359 14.703 14.734 1 52.41 48 THR B O 1
ATOM 1793 N N . GLY B 1 49 ? -20.141 13.484 14.281 1 52.31 49 GLY B N 1
ATOM 1794 C CA . GLY B 1 49 ? -20.172 12.961 15.633 1 52.31 49 GLY B CA 1
ATOM 1795 C C . GLY B 1 49 ? -18.969 12.094 15.969 1 52.31 49 GLY B C 1
ATOM 1796 O O . GLY B 1 49 ? -18.75 11.766 17.141 1 52.31 49 GLY B O 1
ATOM 1797 N N . LEU B 1 50 ? -18.484 11.445 14.984 1 52.28 50 LEU B N 1
ATOM 1798 C CA . LEU B 1 50 ? -17.359 10.578 15.328 1 52.28 50 LEU B CA 1
ATOM 1799 C C . LEU B 1 50 ? -16.234 11.391 15.977 1 52.28 50 LEU B C 1
ATOM 1801 O O . LEU B 1 50 ? -15.352 10.82 16.609 1 52.28 50 LEU B O 1
ATOM 1805 N N . TRP B 1 51 ? -16.281 12.68 15.688 1 54.97 51 TRP B N 1
ATOM 1806 C CA . TRP B 1 51 ? -15.141 13.469 16.125 1 54.97 51 TRP B CA 1
ATOM 1807 C C . TRP B 1 51 ? -15.477 14.297 17.359 1 54.97 51 TRP B C 1
ATOM 1809 O O . TRP B 1 51 ? -16.406 15.109 17.328 1 54.97 51 TRP B O 1
ATOM 1819 N N . THR B 1 52 ? -15.617 13.523 18.453 1 49.34 52 THR B N 1
ATOM 1820 C CA . THR B 1 52 ? -15.961 14.227 19.672 1 49.34 52 THR B CA 1
ATOM 1821 C C . THR B 1 52 ? -15.031 15.414 19.906 1 49.34 52 THR B C 1
ATOM 1823 O O . THR B 1 52 ? -13.812 15.289 19.812 1 49.34 52 THR B O 1
ATOM 1826 N N . HIS B 1 53 ? -15.562 16.547 19.547 1 47.34 53 HIS B N 1
ATOM 1827 C CA . HIS B 1 53 ? -14.938 17.812 19.922 1 47.34 53 HIS B CA 1
ATOM 1828 C C . HIS B 1 53 ? -14.539 17.812 21.391 1 47.34 53 HIS B C 1
ATOM 1830 O O . HIS B 1 53 ? -15.375 17.594 22.266 1 47.34 53 HIS B O 1
ATOM 1836 N N . ASP B 1 54 ? -13.594 17.109 21.734 1 51 54 ASP B N 1
ATOM 1837 C CA . ASP B 1 54 ? -13.117 17.609 23.031 1 51 54 ASP B CA 1
ATOM 1838 C C . ASP B 1 54 ? -12.359 18.922 22.859 1 51 54 ASP B C 1
ATOM 1840 O O . ASP B 1 54 ? -11.555 19.078 21.938 1 51 54 ASP B O 1
ATOM 1844 N N . LYS B 1 55 ? -13.031 20 23.172 1 55.16 55 LYS B N 1
ATOM 1845 C CA . LYS B 1 55 ? -12.812 21.438 23.031 1 55.16 55 LYS B CA 1
ATOM 1846 C C . LYS B 1 55 ? -11.328 21.781 23.094 1 55.16 55 LYS B C 1
ATOM 1848 O O . LYS B 1 55 ? -10.875 22.719 22.422 1 55.16 55 LYS B O 1
ATOM 1853 N N . ASN B 1 56 ? -10.5 21.109 23.828 1 55.72 56 ASN B N 1
ATOM 1854 C CA . ASN B 1 56 ? -9.258 21.812 24.109 1 55.72 56 ASN B CA 1
ATOM 1855 C C . ASN B 1 56 ? -8.18 21.484 23.078 1 55.72 56 ASN B C 1
ATOM 1857 O O . ASN B 1 56 ? -7.449 22.375 22.625 1 55.72 56 ASN B O 1
ATOM 1861 N N . ASN B 1 57 ? -8.109 20.25 22.547 1 67 57 ASN B N 1
ATOM 1862 C CA . ASN B 1 57 ? -6.957 19.984 21.688 1 67 57 ASN B CA 1
ATOM 1863 C C . ASN B 1 57 ? -7.355 19.234 20.422 1 67 57 ASN B C 1
ATOM 1865 O O . ASN B 1 57 ? -6.527 18.547 19.812 1 67 57 ASN B O 1
ATOM 1869 N N . PHE B 1 58 ? -8.648 19.328 20.125 1 74.19 58 PHE B N 1
ATOM 1870 C CA . PHE B 1 58 ? -9.109 18.594 18.953 1 74.19 58 PHE B CA 1
ATOM 1871 C C . PHE B 1 58 ? -10.078 19.438 18.141 1 74.19 58 PHE B C 1
ATOM 1873 O O . PHE B 1 58 ? -10.969 20.078 18.688 1 74.19 58 PHE B O 1
ATOM 1880 N N . ALA B 1 59 ? -9.812 19.625 16.859 1 80.88 59 ALA B N 1
ATOM 1881 C CA . ALA B 1 59 ? -10.703 20.297 15.922 1 80.88 59 ALA B CA 1
ATOM 1882 C C . ALA B 1 59 ? -11.125 19.359 14.789 1 80.88 59 ALA B C 1
ATOM 1884 O O . ALA B 1 59 ? -10.469 18.344 14.539 1 80.88 59 ALA B O 1
ATOM 1885 N N . ALA B 1 60 ? -12.266 19.641 14.219 1 86.75 60 ALA B N 1
ATOM 1886 C CA . ALA B 1 60 ? -12.766 18.938 13.047 1 86.75 60 ALA B CA 1
ATOM 1887 C C . ALA B 1 60 ? -13.148 19.906 11.938 1 86.75 60 ALA B C 1
ATOM 1889 O O . ALA B 1 60 ? -13.82 20.906 12.188 1 86.75 60 ALA B O 1
ATOM 1890 N N . LEU B 1 61 ? -12.641 19.641 10.781 1 92.12 61 LEU B N 1
ATOM 1891 C CA . LEU B 1 61 ? -12.922 20.484 9.625 1 92.12 61 LEU B CA 1
ATOM 1892 C C . LEU B 1 61 ? -13.523 19.656 8.484 1 92.12 61 LEU B C 1
ATOM 1894 O O . LEU B 1 61 ? -13.297 18.453 8.398 1 92.12 61 LEU B O 1
ATOM 1898 N N . GLU B 1 62 ? -14.312 20.328 7.645 1 92.69 62 GLU B N 1
ATOM 1899 C CA . GLU B 1 62 ? -14.891 19.734 6.438 1 92.69 62 GLU B CA 1
ATOM 1900 C C . GLU B 1 62 ? -14.555 20.562 5.203 1 92.69 62 GLU B C 1
ATOM 1902 O O . GLU B 1 62 ? -14.844 21.766 5.156 1 92.69 62 GLU B O 1
ATOM 1907 N N . VAL B 1 63 ? -13.914 19.922 4.277 1 95.38 63 VAL B N 1
ATOM 1908 C CA . VAL B 1 63 ? -13.508 20.656 3.076 1 95.38 63 VAL B CA 1
ATOM 1909 C C . VAL B 1 63 ? -13.578 19.734 1.863 1 95.38 63 VAL B C 1
ATOM 1911 O O . VAL B 1 63 ? -13.75 18.516 2.01 1 95.38 63 VAL B O 1
ATOM 1914 N N . THR B 1 64 ? -13.438 20.344 0.64 1 95.44 64 THR B N 1
ATOM 1915 C CA . THR B 1 64 ? -13.352 19.562 -0.587 1 95.44 64 THR B CA 1
ATOM 1916 C C . THR B 1 64 ? -11.914 19.516 -1.102 1 95.44 64 THR B C 1
ATOM 1918 O O . THR B 1 64 ? -11.555 18.641 -1.881 1 95.44 64 THR B O 1
ATOM 1921 N N . LYS B 1 65 ? -11.195 20.484 -0.627 1 97.62 65 LYS B N 1
ATOM 1922 C CA . LYS B 1 65 ? -9.773 20.578 -0.938 1 97.62 65 LYS B CA 1
ATOM 1923 C C . LYS B 1 65 ? -8.945 20.828 0.322 1 97.62 65 LYS B C 1
ATOM 1925 O O . LYS B 1 65 ? -9.203 21.766 1.066 1 97.62 65 LYS B O 1
ATOM 1930 N N . LEU B 1 66 ? -7.953 20 0.526 1 98.31 66 LEU B N 1
ATOM 1931 C CA . LEU B 1 66 ? -7.176 20.047 1.76 1 98.31 66 LEU B CA 1
ATOM 1932 C C . LEU B 1 66 ? -6.387 21.344 1.852 1 98.31 66 LEU B C 1
ATOM 1934 O O . LEU B 1 66 ? -6.293 21.953 2.926 1 98.31 66 LEU B O 1
ATOM 1938 N N . CYS B 1 67 ? -5.895 21.797 0.746 1 97.75 67 CYS B N 1
ATOM 1939 C CA . CYS B 1 67 ? -5.023 22.969 0.747 1 97.75 67 CYS B CA 1
ATOM 1940 C C . CYS B 1 67 ? -5.801 24.234 1.1 1 97.75 67 CYS B C 1
ATOM 1942 O O . CYS B 1 67 ? -5.211 25.266 1.404 1 97.75 67 CYS B O 1
ATOM 1944 N N . ASP B 1 68 ? -7.117 24.203 1.182 1 96.81 68 ASP B N 1
ATOM 1945 C CA . ASP B 1 68 ? -7.953 25.344 1.545 1 96.81 68 ASP B CA 1
ATOM 1946 C C . ASP B 1 68 ? -7.855 25.641 3.039 1 96.81 68 ASP B C 1
ATOM 1948 O O . ASP B 1 68 ? -8.25 26.719 3.488 1 96.81 68 ASP B O 1
ATOM 1952 N N . VAL B 1 69 ? -7.262 24.766 3.834 1 95.94 69 VAL B N 1
ATOM 1953 C CA . VAL B 1 69 ? -7.285 24.969 5.277 1 95.94 69 VAL B CA 1
ATOM 1954 C C . VAL B 1 69 ? -5.859 25.062 5.812 1 95.94 69 VAL B C 1
ATOM 1956 O O . VAL B 1 69 ? -5.625 24.891 7.012 1 95.94 69 VAL B O 1
ATOM 1959 N N . LEU B 1 70 ? -4.918 25.281 4.996 1 96.94 70 LEU B N 1
ATOM 1960 C CA . LEU B 1 70 ? -3.512 25.312 5.387 1 96.94 70 LEU B CA 1
ATOM 1961 C C . LEU B 1 70 ? -3.287 26.328 6.508 1 96.94 70 LEU B C 1
ATOM 1963 O O . LEU B 1 70 ? -2.588 26.031 7.48 1 96.94 70 LEU B O 1
ATOM 1967 N N . GLU B 1 71 ? -3.867 27.5 6.453 1 95.56 71 GLU B N 1
ATOM 1968 C CA . GLU B 1 71 ? -3.703 28.531 7.465 1 95.56 71 GLU B CA 1
ATOM 1969 C C . GLU B 1 71 ? -4.344 28.125 8.789 1 95.56 71 GLU B C 1
ATOM 1971 O O . GLU B 1 71 ? -3.768 28.328 9.859 1 95.56 71 GLU B O 1
ATOM 1976 N N . ALA B 1 72 ? -5.453 27.5 8.703 1 94.75 72 ALA B N 1
ATOM 1977 C CA . ALA B 1 72 ? -6.234 27.125 9.883 1 94.75 72 ALA B CA 1
ATOM 1978 C C . ALA B 1 72 ? -5.547 26.016 10.672 1 94.75 72 ALA B C 1
ATOM 1980 O O . ALA B 1 72 ? -5.816 25.844 11.867 1 94.75 72 ALA B O 1
ATOM 1981 N N . ILE B 1 73 ? -4.609 25.297 9.992 1 96 73 ILE B N 1
ATOM 1982 C CA . ILE B 1 73 ? -4.082 24.125 10.688 1 96 73 ILE B CA 1
ATOM 1983 C C . ILE B 1 73 ? -2.609 24.344 11.031 1 96 73 ILE B C 1
ATOM 1985 O O . ILE B 1 73 ? -1.901 23.406 11.391 1 96 73 ILE B O 1
ATOM 1989 N N . THR B 1 74 ? -2.127 25.531 10.898 1 95.75 74 THR B N 1
ATOM 1990 C CA . THR B 1 74 ? -0.719 25.859 11.07 1 95.75 74 THR B CA 1
ATOM 1991 C C . THR B 1 74 ? -0.232 25.438 12.453 1 95.75 74 THR B C 1
ATOM 1993 O O . THR B 1 74 ? 0.887 24.938 12.602 1 95.75 74 THR B O 1
ATOM 1996 N N . ASP B 1 75 ? -1.065 25.531 13.477 1 94.5 75 ASP B N 1
ATOM 1997 C CA . ASP B 1 75 ? -0.63 25.297 14.852 1 94.5 75 ASP B CA 1
ATOM 1998 C C . ASP B 1 75 ? -0.844 23.844 15.266 1 94.5 75 ASP B C 1
ATOM 2000 O O . ASP B 1 75 ? -0.562 23.469 16.406 1 94.5 75 ASP B O 1
ATOM 2004 N N . PHE B 1 76 ? -1.345 23.031 14.438 1 96.44 76 PHE B N 1
ATOM 2005 C CA . PHE B 1 76 ? -1.583 21.641 14.758 1 96.44 76 PHE B CA 1
ATOM 2006 C C . PHE B 1 76 ? -0.392 20.781 14.352 1 96.44 76 PHE B C 1
ATOM 2008 O O . PHE B 1 76 ? 0.2 20.984 13.297 1 96.44 76 PHE B O 1
ATOM 2015 N N . SER B 1 77 ? -0.116 19.828 15.195 1 97.06 77 SER B N 1
ATOM 2016 C CA . SER B 1 77 ? 1.027 18.953 14.945 1 97.06 77 SER B CA 1
ATOM 2017 C C . SER B 1 77 ? 0.587 17.625 14.336 1 97.06 77 SER B C 1
ATOM 2019 O O . SER B 1 77 ? 1.387 16.922 13.711 1 97.06 77 SER B O 1
ATOM 2021 N N . VAL B 1 78 ? -0.685 17.297 14.578 1 97.88 78 VAL B N 1
ATOM 2022 C CA . VAL B 1 78 ? -1.22 16.031 14.086 1 97.88 78 VAL B CA 1
ATOM 2023 C C . VAL B 1 78 ? -2.48 16.297 13.266 1 97.88 78 VAL B C 1
ATOM 2025 O O . VAL B 1 78 ? -3.398 16.969 13.719 1 97.88 78 VAL B O 1
ATOM 2028 N N . ILE B 1 79 ? -2.5 15.758 12.078 1 97.81 79 ILE B N 1
ATOM 2029 C CA . ILE B 1 79 ? -3.623 15.938 11.172 1 97.81 79 ILE B CA 1
ATOM 2030 C C . ILE B 1 79 ? -4.18 14.578 10.766 1 97.81 79 ILE B C 1
ATOM 2032 O O . ILE B 1 79 ? -3.467 13.75 10.188 1 97.81 79 ILE B O 1
ATOM 2036 N N . GLY B 1 80 ? -5.414 14.289 11.086 1 97.88 80 GLY B N 1
ATOM 2037 C CA . GLY B 1 80 ? -6.141 13.133 10.594 1 97.88 80 GLY B CA 1
ATOM 2038 C C . GLY B 1 80 ? -7.027 13.445 9.406 1 97.88 80 GLY B C 1
ATOM 2039 O O . GLY B 1 80 ? -7.773 14.422 9.422 1 97.88 80 GLY B O 1
ATOM 2040 N N . ILE B 1 81 ? -6.902 12.648 8.406 1 97.81 81 ILE B N 1
ATOM 2041 C CA . ILE B 1 81 ? -7.707 12.852 7.207 1 97.81 81 ILE B CA 1
ATOM 2042 C C . ILE B 1 81 ? -8.539 11.602 6.926 1 97.81 81 ILE B C 1
ATOM 2044 O O . ILE B 1 81 ? -7.988 10.516 6.703 1 97.81 81 ILE B O 1
ATOM 2048 N N . ASP B 1 82 ? -9.82 11.75 6.918 1 96.19 82 ASP B N 1
ATOM 2049 C CA . ASP B 1 82 ? -10.719 10.641 6.621 1 96.19 82 ASP B CA 1
ATOM 2050 C C . ASP B 1 82 ? -11.195 10.688 5.172 1 96.19 82 ASP B C 1
ATOM 2052 O O . ASP B 1 82 ? -11.352 11.773 4.602 1 96.19 82 ASP B O 1
ATOM 2056 N N . GLU B 1 83 ? -11.375 9.508 4.582 1 95.75 83 GLU B N 1
ATOM 2057 C CA . GLU B 1 83 ? -11.797 9.352 3.191 1 95.75 83 GLU B CA 1
ATOM 2058 C C . GLU B 1 83 ? -10.852 10.078 2.242 1 95.75 83 GLU B C 1
ATOM 2060 O O . GLU B 1 83 ? -11.289 10.852 1.389 1 95.75 83 GLU B O 1
ATOM 2065 N N . GLY B 1 84 ? -9.609 9.805 2.42 1 97.88 84 GLY B N 1
ATOM 2066 C CA . GLY B 1 84 ? -8.547 10.5 1.704 1 97.88 84 GLY B CA 1
ATOM 2067 C C . GLY B 1 84 ? -8.672 10.383 0.196 1 97.88 84 GLY B C 1
ATOM 2068 O O . GLY B 1 84 ? -8.164 11.227 -0.542 1 97.88 84 GLY B O 1
ATOM 2069 N N . GLN B 1 85 ? -9.398 9.312 -0.307 1 97.69 85 GLN B N 1
ATOM 2070 C CA . GLN B 1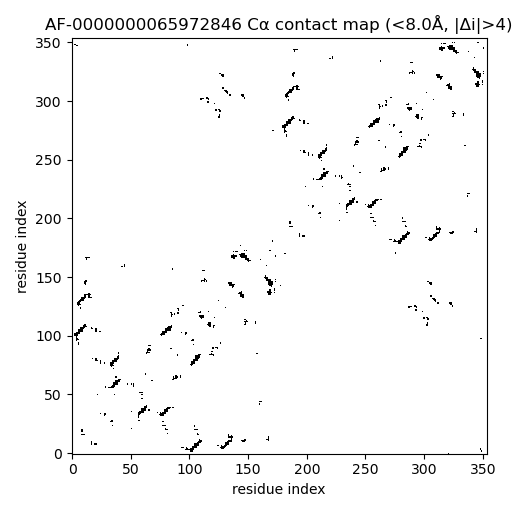 85 ? -9.477 9.039 -1.739 1 97.69 85 GLN B CA 1
ATOM 2071 C C . GLN B 1 85 ? -10.281 10.125 -2.455 1 97.69 85 GLN B C 1
ATOM 2073 O O . GLN B 1 85 ? -10.211 10.25 -3.68 1 97.69 85 GLN B O 1
ATOM 2078 N N . PHE B 1 86 ? -10.953 10.938 -1.688 1 96.31 86 PHE B N 1
ATOM 2079 C CA . PHE B 1 86 ? -11.828 11.922 -2.312 1 96.31 86 PHE B CA 1
ATOM 2080 C C . PHE B 1 86 ? -11.102 13.25 -2.502 1 96.31 86 PHE B C 1
ATOM 2082 O O . PHE B 1 86 ? -11.578 14.125 -3.225 1 96.31 86 PHE B O 1
ATOM 2089 N N . PHE B 1 87 ? -10.039 13.484 -1.827 1 97.75 87 PHE B N 1
ATOM 2090 C CA . PHE B 1 87 ? -9.328 14.758 -1.913 1 97.75 87 PHE B CA 1
ATOM 2091 C C . PHE B 1 87 ? -8.352 14.758 -3.088 1 97.75 87 PHE B C 1
ATOM 2093 O O . PHE B 1 87 ? -7.379 14 -3.094 1 97.75 87 PHE B O 1
ATOM 2100 N N . PRO B 1 88 ? -8.578 15.602 -4.074 1 97.62 88 PRO B N 1
ATOM 2101 C CA . PRO B 1 88 ? -7.707 15.609 -5.254 1 97.62 88 PRO B CA 1
ATOM 2102 C C . PRO B 1 88 ? -6.277 16.031 -4.926 1 97.62 88 PRO B C 1
ATOM 2104 O O . PRO B 1 88 ? -5.348 15.703 -5.672 1 97.62 88 PRO B O 1
ATOM 2107 N N . ASP B 1 89 ? -6.07 16.734 -3.824 1 98.69 89 ASP B N 1
ATOM 2108 C CA . ASP B 1 89 ? -4.758 17.266 -3.469 1 98.69 89 ASP B CA 1
ATOM 2109 C C . ASP B 1 89 ? -4.156 16.516 -2.287 1 98.69 89 ASP B C 1
ATOM 2111 O O . ASP B 1 89 ? -3.328 17.047 -1.553 1 98.69 89 ASP B O 1
ATOM 2115 N N . ILE B 1 90 ? -4.594 15.289 -2.064 1 98.75 90 ILE B N 1
ATOM 2116 C CA . ILE B 1 90 ? -4.203 14.5 -0.901 1 98.75 90 ILE B CA 1
ATOM 2117 C C . ILE B 1 90 ? -2.691 14.297 -0.902 1 98.75 90 ILE B C 1
ATOM 2119 O O . ILE B 1 90 ? -2.043 14.398 0.141 1 98.75 90 ILE B O 1
ATOM 2123 N N . VAL B 1 91 ? -2.105 14.023 -2.059 1 98.81 91 VAL B N 1
ATOM 2124 C CA . VAL B 1 91 ? -0.695 13.664 -2.156 1 98.81 91 VAL B CA 1
ATOM 2125 C C . VAL B 1 91 ? 0.173 14.883 -1.855 1 98.81 91 VAL B C 1
ATOM 2127 O O . VAL B 1 91 ? 1.038 14.836 -0.978 1 98.81 91 VAL B O 1
ATOM 2130 N N . GLU B 1 92 ? -0.091 15.945 -2.508 1 98.44 92 GLU B N 1
ATOM 2131 C CA . GLU B 1 92 ? 0.671 17.172 -2.312 1 98.44 92 GLU B CA 1
ATOM 2132 C C . GLU B 1 92 ? 0.522 17.703 -0.885 1 98.44 92 GLU B C 1
ATOM 2134 O O . GLU B 1 92 ? 1.504 18.109 -0.263 1 98.44 92 GLU B O 1
ATOM 2139 N N . PHE B 1 93 ? -0.682 17.641 -0.396 1 98.88 93 PHE B N 1
ATOM 2140 C CA . PHE B 1 93 ? -0.966 18.125 0.946 1 98.88 93 PHE B CA 1
ATOM 2141 C C . PHE B 1 93 ? -0.205 17.328 1.992 1 98.88 93 PHE B C 1
ATOM 2143 O O . PHE B 1 93 ? 0.485 17.891 2.84 1 98.88 93 PHE B O 1
ATOM 2150 N N . CYS B 1 94 ? -0.284 16.047 1.958 1 98.88 94 CYS B N 1
ATOM 2151 C CA . CYS B 1 94 ? 0.349 15.195 2.959 1 98.88 94 CYS B CA 1
ATOM 2152 C C . CYS B 1 94 ? 1.865 15.344 2.922 1 98.88 94 CYS B C 1
ATOM 2154 O O . CYS B 1 94 ? 2.512 15.406 3.969 1 98.88 94 CYS B O 1
ATOM 2156 N N . GLU B 1 95 ? 2.387 15.344 1.725 1 98.5 95 GLU B N 1
ATOM 2157 C CA . GLU B 1 95 ? 3.828 15.523 1.582 1 98.5 95 GLU B CA 1
ATOM 2158 C C . GLU B 1 95 ? 4.281 16.844 2.217 1 98.5 95 GLU B C 1
ATOM 2160 O O . GLU B 1 95 ? 5.258 16.859 2.967 1 98.5 95 GLU B O 1
ATOM 2165 N N . ARG B 1 96 ? 3.578 17.875 1.931 1 98.25 96 ARG B N 1
ATOM 2166 C CA . ARG B 1 96 ? 3.926 19.188 2.461 1 98.25 96 ARG B CA 1
ATOM 2167 C C . ARG B 1 96 ? 3.863 19.203 3.984 1 98.25 96 ARG B C 1
ATOM 2169 O O . ARG B 1 96 ? 4.801 19.641 4.645 1 98.25 96 ARG B O 1
ATOM 2176 N N . MET B 1 97 ? 2.785 18.75 4.527 1 98.62 97 MET B N 1
ATOM 2177 C CA . MET B 1 97 ? 2.59 18.766 5.973 1 98.62 97 MET B CA 1
ATOM 2178 C C . MET B 1 97 ? 3.656 17.922 6.676 1 98.62 97 MET B C 1
ATOM 2180 O O . MET B 1 97 ? 4.215 18.344 7.688 1 98.62 97 MET B O 1
ATOM 2184 N N . ALA B 1 98 ? 3.908 16.734 6.105 1 98.5 98 ALA B N 1
ATOM 2185 C CA . ALA B 1 98 ? 4.938 15.883 6.711 1 98.5 98 ALA B CA 1
ATOM 2186 C C . ALA B 1 98 ? 6.305 16.562 6.641 1 98.5 98 ALA B C 1
ATOM 2188 O O . ALA B 1 98 ? 7.09 16.484 7.59 1 98.5 98 ALA B O 1
ATOM 2189 N N . ASN B 1 99 ? 6.598 17.172 5.547 1 97.38 99 ASN B N 1
ATOM 2190 C CA . ASN B 1 99 ? 7.863 17.891 5.391 1 97.38 99 ASN B CA 1
ATOM 2191 C C . ASN B 1 99 ? 7.996 19.031 6.395 1 97.38 99 ASN B C 1
ATOM 2193 O O . ASN B 1 99 ? 9.109 19.375 6.797 1 97.38 99 ASN B O 1
ATOM 2197 N N . GLU B 1 100 ? 6.91 19.531 6.793 1 96.88 100 GLU B N 1
ATOM 2198 C CA . GLU B 1 100 ? 6.906 20.625 7.77 1 96.88 100 GLU B CA 1
ATOM 2199 C C . GLU B 1 100 ? 6.965 20.078 9.195 1 96.88 100 GLU B C 1
ATOM 2201 O O . GLU B 1 100 ? 6.867 20.844 10.156 1 96.88 100 GLU B O 1
ATOM 2206 N N . GLY B 1 101 ? 7.07 18.75 9.312 1 97.06 101 GLY B N 1
ATOM 2207 C CA . GLY B 1 101 ? 7.289 18.156 10.617 1 97.06 101 GLY B CA 1
ATOM 2208 C C . GLY B 1 101 ? 6.012 17.656 11.266 1 97.06 101 GLY B C 1
ATOM 2209 O O . GLY B 1 101 ? 6.02 17.234 12.422 1 97.06 101 GLY B O 1
ATOM 2210 N N . LYS B 1 102 ? 4.902 17.703 10.57 1 98.38 102 LYS B N 1
ATOM 2211 C CA . LYS B 1 102 ? 3.627 17.281 11.141 1 98.38 102 LYS B CA 1
ATOM 2212 C C . LYS B 1 102 ? 3.408 15.781 10.93 1 98.38 102 LYS B C 1
ATOM 2214 O O . LYS B 1 102 ? 3.979 15.188 10.008 1 98.38 102 LYS B O 1
ATOM 2219 N N . ILE B 1 103 ? 2.631 15.188 11.773 1 98.62 103 ILE B N 1
ATOM 2220 C CA . ILE B 1 103 ? 2.18 13.812 11.617 1 98.62 103 ILE B CA 1
ATOM 2221 C C . ILE B 1 103 ? 0.843 13.781 10.883 1 98.62 103 ILE B C 1
ATOM 2223 O O . ILE B 1 103 ? -0.127 14.406 11.312 1 98.62 103 ILE B O 1
ATOM 2227 N N . VAL B 1 104 ? 0.849 13.141 9.789 1 98.81 104 VAL B N 1
ATOM 2228 C CA . VAL B 1 104 ? -0.367 13.055 8.984 1 98.81 104 VAL B CA 1
ATOM 2229 C C . VAL B 1 104 ? -0.865 11.617 8.961 1 98.81 104 VAL B C 1
ATOM 2231 O O . VAL B 1 104 ? -0.135 10.711 8.547 1 98.81 104 VAL B O 1
ATOM 2234 N N . ILE B 1 105 ? -2.1 11.406 9.375 1 98.81 105 ILE B N 1
ATOM 2235 C CA . ILE B 1 105 ? -2.727 10.086 9.383 1 98.81 105 ILE B CA 1
ATOM 2236 C C . ILE B 1 105 ? -3.916 10.078 8.422 1 98.81 105 ILE B C 1
ATOM 2238 O O . ILE B 1 105 ? -4.859 10.859 8.586 1 98.81 105 ILE B O 1
ATOM 2242 N N . VAL B 1 106 ? -3.863 9.188 7.461 1 98.88 106 VAL B N 1
ATOM 2243 C CA . VAL B 1 106 ? -4.867 9.18 6.406 1 98.88 106 VAL B CA 1
ATOM 2244 C C . VAL B 1 106 ? -5.602 7.844 6.398 1 98.88 106 VAL B C 1
ATOM 2246 O O . VAL B 1 106 ? -4.973 6.781 6.41 1 98.88 106 VAL B O 1
ATOM 2249 N N . ALA B 1 107 ? -6.871 7.887 6.457 1 98.44 107 ALA B N 1
ATOM 2250 C CA . ALA B 1 107 ? -7.73 6.738 6.176 1 98.44 107 ALA B CA 1
ATOM 2251 C C . ALA B 1 107 ? -8.367 6.859 4.793 1 98.44 107 ALA B C 1
ATOM 2253 O O . ALA B 1 107 ? -8.922 7.906 4.449 1 98.44 107 ALA B O 1
ATOM 2254 N N . ALA B 1 108 ? -8.242 5.785 4.023 1 98.56 108 ALA B N 1
ATOM 2255 C CA . ALA B 1 108 ? -8.766 5.891 2.662 1 98.56 108 ALA B CA 1
ATOM 2256 C C . ALA B 1 108 ? -9.102 4.516 2.094 1 98.56 108 ALA B C 1
ATOM 2258 O O . ALA B 1 108 ? -8.508 3.512 2.486 1 98.56 108 ALA B O 1
ATOM 2259 N N . LEU B 1 109 ? -10.016 4.496 1.163 1 98.06 109 LEU B N 1
ATOM 2260 C CA . LEU B 1 109 ? -10.219 3.322 0.323 1 98.06 109 LEU B CA 1
ATOM 2261 C C . LEU B 1 109 ? -9.047 3.129 -0.633 1 98.06 109 LEU B C 1
ATOM 2263 O O . LEU B 1 109 ? -8.609 4.078 -1.287 1 98.06 109 LEU B O 1
ATOM 2267 N N . ASP B 1 110 ? -8.523 1.896 -0.663 1 97.69 110 ASP B N 1
ATOM 2268 C CA . ASP B 1 110 ? -7.414 1.642 -1.581 1 97.69 110 ASP B CA 1
ATOM 2269 C C . ASP B 1 110 ? -7.922 1.455 -3.01 1 97.69 110 ASP B C 1
ATOM 2271 O O . ASP B 1 110 ? -7.254 1.853 -3.967 1 97.69 110 ASP B O 1
ATOM 2275 N N . GLY B 1 111 ? -9.062 0.88 -3.139 1 97.75 111 GLY B N 1
ATOM 2276 C CA . GLY B 1 111 ? -9.562 0.581 -4.469 1 97.75 111 GLY B CA 1
ATOM 2277 C C . GLY B 1 111 ? -11.031 0.939 -4.648 1 97.75 111 GLY B C 1
ATOM 2278 O O . GLY B 1 111 ? -11.758 1.089 -3.668 1 97.75 111 GLY B O 1
ATOM 2279 N N . THR B 1 112 ? -11.422 1.049 -5.93 1 97.44 112 THR B N 1
ATOM 2280 C CA . THR B 1 112 ? -12.828 1.194 -6.309 1 97.44 112 THR B CA 1
ATOM 2281 C C . THR B 1 112 ? -13.547 -0.148 -6.238 1 97.44 112 THR B C 1
ATOM 2283 O O . THR B 1 112 ? -12.93 -1.176 -5.953 1 97.44 112 THR B O 1
ATOM 2286 N N . PHE B 1 113 ? -14.867 -0.092 -6.477 1 96.25 113 PHE B N 1
ATOM 2287 C CA . PHE B 1 113 ? -15.641 -1.326 -6.473 1 96.25 113 PHE B CA 1
ATOM 2288 C C . PHE B 1 113 ? -15.188 -2.252 -7.594 1 96.25 113 PHE B C 1
ATOM 2290 O O . PHE B 1 113 ? -15.492 -3.447 -7.582 1 96.25 113 PHE B O 1
ATOM 2297 N N . GLN B 1 114 ? -14.391 -1.746 -8.562 1 96.38 114 GLN B N 1
ATOM 2298 C CA . GLN B 1 114 ? -13.844 -2.541 -9.656 1 96.38 114 GLN B CA 1
ATOM 2299 C C . GLN B 1 114 ? -12.43 -3.027 -9.328 1 96.38 114 GLN B C 1
ATOM 2301 O O . GLN B 1 114 ? -11.742 -3.566 -10.195 1 96.38 114 GLN B O 1
ATOM 2306 N N . ARG B 1 115 ? -11.961 -2.744 -8.117 1 97.25 115 ARG B N 1
ATOM 2307 C CA . ARG B 1 115 ? -10.656 -3.166 -7.617 1 97.25 115 ARG B CA 1
ATOM 2308 C C . ARG B 1 115 ? -9.531 -2.52 -8.422 1 97.25 115 ARG B C 1
ATOM 2310 O O . ARG B 1 115 ? -8.555 -3.184 -8.781 1 97.25 115 ARG B O 1
ATOM 2317 N N . ARG B 1 116 ? -9.781 -1.228 -8.75 1 97.38 116 ARG B N 1
ATOM 2318 C CA . ARG B 1 116 ? -8.781 -0.328 -9.312 1 97.38 116 ARG B CA 1
ATOM 2319 C C . ARG B 1 116 ? -8.367 0.733 -8.297 1 97.38 116 ARG B C 1
ATOM 2321 O O . ARG B 1 116 ? -9.109 1.026 -7.359 1 97.38 116 ARG B O 1
ATOM 2328 N N . PRO B 1 117 ? -7.148 1.229 -8.508 1 98.06 117 PRO B N 1
ATOM 2329 C CA . PRO B 1 117 ? -6.75 2.301 -7.598 1 98.06 117 PRO B CA 1
ATOM 2330 C C . PRO B 1 117 ? -7.781 3.424 -7.516 1 98.06 117 PRO B C 1
ATOM 2332 O O . PRO B 1 117 ? -8.281 3.885 -8.547 1 98.06 117 PRO B O 1
ATOM 2335 N N . PHE B 1 118 ? -8.133 3.885 -6.305 1 97.88 118 PHE B N 1
ATOM 2336 C CA . PHE B 1 118 ? -9.086 4.977 -6.121 1 97.88 118 PHE B CA 1
ATOM 2337 C C . PHE B 1 118 ? -8.391 6.328 -6.285 1 97.88 118 PHE B C 1
ATOM 2339 O O . PHE B 1 118 ? -7.684 6.781 -5.387 1 97.88 118 PHE B O 1
ATOM 2346 N N . ASN B 1 119 ? -8.641 6.898 -7.504 1 96.31 119 ASN B N 1
ATOM 2347 C CA . ASN B 1 119 ? -8 8.172 -7.816 1 96.31 119 ASN B CA 1
ATOM 2348 C C . ASN B 1 119 ? -6.496 8.125 -7.57 1 96.31 119 ASN B C 1
ATOM 2350 O O . ASN B 1 119 ? -5.801 7.285 -8.141 1 96.31 119 ASN B O 1
ATOM 2354 N N . ASN B 1 120 ? -5.98 9 -6.723 1 97.69 120 ASN B N 1
ATOM 2355 C CA . ASN B 1 120 ? -4.527 9.062 -6.617 1 97.69 120 ASN B CA 1
ATOM 2356 C C . ASN B 1 120 ? -4.043 8.672 -5.227 1 97.69 120 ASN B C 1
ATOM 2358 O O . ASN B 1 120 ? -2.914 8.984 -4.844 1 97.69 120 ASN B O 1
ATOM 2362 N N . ILE B 1 121 ? -4.863 7.961 -4.48 1 98.56 121 ILE B N 1
ATOM 2363 C CA . ILE B 1 121 ? -4.539 7.668 -3.088 1 98.56 121 ILE B CA 1
ATOM 2364 C C . ILE B 1 121 ? -3.287 6.801 -3.018 1 98.56 121 ILE B C 1
ATOM 2366 O O . ILE B 1 121 ? -2.475 6.945 -2.1 1 98.56 121 ILE B O 1
ATOM 2370 N N . LEU B 1 122 ? -3.08 5.938 -3.982 1 98.62 122 LEU B N 1
ATOM 2371 C CA . LEU B 1 122 ? -1.958 5.008 -3.92 1 98.62 122 LEU B CA 1
ATOM 2372 C C . LEU B 1 122 ? -0.637 5.734 -4.156 1 98.62 122 LEU B C 1
ATOM 2374 O O . LEU B 1 122 ? 0.427 5.23 -3.793 1 98.62 122 LEU B O 1
ATOM 2378 N N . ASN B 1 123 ? -0.721 6.898 -4.734 1 98.62 123 ASN B N 1
ATOM 2379 C CA . ASN B 1 123 ? 0.486 7.695 -4.918 1 98.62 123 ASN B CA 1
ATOM 2380 C C . ASN B 1 123 ? 1.068 8.148 -3.584 1 98.62 123 ASN B C 1
ATOM 2382 O O . ASN B 1 123 ? 2.209 8.609 -3.525 1 98.62 123 ASN B O 1
ATOM 2386 N N . LEU B 1 124 ? 0.345 8 -2.576 1 98.75 124 LEU B N 1
ATOM 2387 C CA . LEU B 1 124 ? 0.802 8.367 -1.24 1 98.75 124 LEU B CA 1
ATOM 2388 C C . LEU B 1 124 ? 1.718 7.289 -0.666 1 98.75 124 LEU B C 1
ATOM 2390 O O . LEU B 1 124 ? 2.488 7.555 0.26 1 98.75 124 LEU B O 1
ATOM 2394 N N . ILE B 1 125 ? 1.679 6.113 -1.209 1 98.81 125 ILE B N 1
ATOM 2395 C CA . ILE B 1 125 ? 2.354 4.961 -0.621 1 98.81 125 ILE B CA 1
ATOM 2396 C C . ILE B 1 125 ? 3.863 5.188 -0.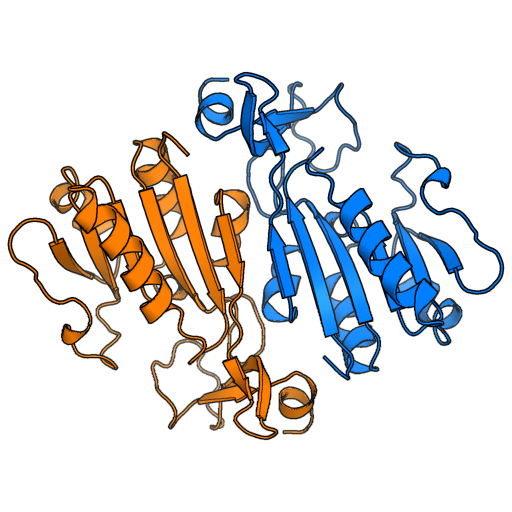628 1 98.81 125 ILE B C 1
ATOM 2398 O O . ILE B 1 125 ? 4.52 5.078 0.41 1 98.81 125 ILE B O 1
ATOM 2402 N N . PRO B 1 126 ? 4.453 5.684 -1.691 1 98.75 126 PRO B N 1
ATOM 2403 C CA . PRO B 1 126 ? 5.902 5.891 -1.688 1 98.75 126 PRO B CA 1
ATOM 2404 C C . PRO B 1 126 ? 6.332 7.055 -0.799 1 98.75 126 PRO B C 1
ATOM 2406 O O . PRO B 1 126 ? 7.52 7.211 -0.511 1 98.75 126 PRO B O 1
ATOM 2409 N N . LEU B 1 127 ? 5.363 7.824 -0.374 1 98.75 127 LEU B N 1
ATOM 2410 C CA . LEU B 1 127 ? 5.664 8.984 0.46 1 98.75 127 LEU B CA 1
ATOM 2411 C C . LEU B 1 127 ? 5.367 8.688 1.927 1 98.75 127 LEU B C 1
ATOM 2413 O O . LEU B 1 127 ? 5.648 9.508 2.799 1 98.75 127 LEU B O 1
ATOM 2417 N N . SER B 1 128 ? 4.801 7.516 2.172 1 98.81 128 SER B N 1
ATOM 2418 C CA . SER B 1 128 ? 4.336 7.191 3.516 1 98.81 128 SER B CA 1
ATOM 2419 C C . SER B 1 128 ? 5.359 6.352 4.27 1 98.81 128 SER B C 1
ATOM 2421 O O . SER B 1 128 ? 5.965 5.438 3.699 1 98.81 128 SER B O 1
ATOM 2423 N N . GLU B 1 129 ? 5.531 6.656 5.504 1 98.44 129 GLU B N 1
ATOM 2424 C CA . GLU B 1 129 ? 6.398 5.863 6.375 1 98.44 129 GLU B CA 1
ATOM 2425 C C . GLU B 1 129 ? 5.703 4.582 6.824 1 98.44 129 GLU B C 1
ATOM 2427 O O . GLU B 1 129 ? 6.352 3.545 6.988 1 98.44 129 GLU B O 1
ATOM 2432 N N . MET B 1 130 ? 4.445 4.645 7.023 1 98.19 130 MET B N 1
ATOM 2433 C CA . MET B 1 130 ? 3.656 3.5 7.477 1 98.19 130 MET B CA 1
ATOM 2434 C C . MET B 1 130 ? 2.438 3.297 6.582 1 98.19 130 MET B C 1
ATOM 2436 O O . MET B 1 130 ? 1.744 4.258 6.242 1 98.19 130 MET B O 1
ATOM 2440 N N . VAL B 1 131 ? 2.254 2.074 6.191 1 98.69 131 VAL B N 1
ATOM 2441 C CA . VAL B 1 131 ? 1.078 1.682 5.422 1 98.69 131 VAL B CA 1
ATOM 2442 C C . VAL B 1 131 ? 0.471 0.412 6.012 1 98.69 131 VAL B C 1
ATOM 2444 O O . VAL B 1 131 ? 1.177 -0.574 6.238 1 98.69 131 VAL B O 1
ATOM 2447 N N . VAL B 1 132 ? -0.797 0.461 6.27 1 98.5 132 VAL B N 1
ATOM 2448 C CA . VAL B 1 132 ? -1.509 -0.722 6.746 1 98.5 132 VAL B CA 1
ATOM 2449 C C . VAL B 1 132 ? -2.783 -0.919 5.926 1 98.5 132 VAL B C 1
ATOM 2451 O O . VAL B 1 132 ? -3.533 0.032 5.695 1 98.5 132 VAL B O 1
ATOM 2454 N N . LYS B 1 133 ? -2.965 -2.107 5.461 1 98.75 133 LYS B N 1
ATOM 2455 C CA . LYS B 1 133 ? -4.234 -2.463 4.828 1 98.75 133 LYS B CA 1
ATOM 2456 C C . LYS B 1 133 ? -5.105 -3.289 5.77 1 98.75 133 LYS B C 1
ATOM 2458 O O . LYS B 1 133 ? -4.734 -4.398 6.152 1 98.75 133 LYS B O 1
ATOM 2463 N N . LEU B 1 134 ? -6.203 -2.746 6.105 1 98.75 134 LEU B N 1
ATOM 2464 C CA . LEU B 1 134 ? -7.145 -3.439 6.98 1 98.75 134 LEU B CA 1
ATOM 2465 C C . LEU B 1 134 ? -8.055 -4.359 6.18 1 98.75 134 LEU B C 1
ATOM 2467 O O . LEU B 1 134 ? -8.18 -4.211 4.961 1 98.75 134 LEU B O 1
ATOM 2471 N N . THR B 1 135 ? -8.633 -5.285 6.863 1 98.38 135 THR B N 1
ATOM 2472 C CA . THR B 1 135 ? -9.602 -6.195 6.27 1 98.38 135 THR B CA 1
ATOM 2473 C C . THR B 1 135 ? -10.945 -6.09 6.98 1 98.38 135 THR B C 1
ATOM 2475 O O . THR B 1 135 ? -11.016 -5.637 8.125 1 98.38 135 THR B O 1
ATOM 2478 N N . ALA B 1 136 ? -11.938 -6.43 6.32 1 98 136 ALA B N 1
ATOM 2479 C CA . ALA B 1 136 ? -13.289 -6.535 6.863 1 98 136 ALA B CA 1
ATOM 2480 C C . ALA B 1 136 ? -13.75 -7.988 6.906 1 98 136 ALA B C 1
ATOM 2482 O O . ALA B 1 136 ? -12.938 -8.906 6.809 1 98 136 ALA B O 1
ATOM 2483 N N . VAL B 1 137 ? -14.984 -8.156 7.332 1 97.56 137 VAL B N 1
ATOM 2484 C CA . VAL B 1 137 ? -15.633 -9.461 7.262 1 97.56 137 VAL B CA 1
ATOM 2485 C C . VAL B 1 137 ? -16.5 -9.539 6.012 1 97.56 137 VAL B C 1
ATOM 2487 O O . VAL B 1 137 ? -17.297 -8.633 5.738 1 97.56 137 VAL B O 1
ATOM 2490 N N . CYS B 1 138 ? -16.297 -10.586 5.262 1 97.44 138 CYS B N 1
ATOM 2491 C CA . CYS B 1 138 ? -17.094 -10.781 4.055 1 97.44 138 CYS B CA 1
ATOM 2492 C C . CYS B 1 138 ? -18.578 -10.867 4.387 1 97.44 138 CYS B C 1
ATOM 2494 O O . CYS B 1 138 ? -18.984 -11.688 5.215 1 97.44 138 CYS B O 1
ATOM 2496 N N . MET B 1 139 ? -19.312 -10.086 3.736 1 96.62 139 MET B N 1
ATOM 2497 C CA . MET B 1 139 ? -20.734 -9.977 4.059 1 96.62 139 MET B CA 1
ATOM 2498 C C . MET B 1 139 ? -21.531 -11.078 3.371 1 96.62 139 MET B C 1
ATOM 2500 O O . MET B 1 139 ? -22.734 -11.188 3.566 1 96.62 139 MET B O 1
ATOM 2504 N N . LYS B 1 140 ? -20.875 -11.977 2.631 1 95.69 140 LYS B N 1
ATOM 2505 C CA . LYS B 1 140 ? -21.516 -13.109 1.964 1 95.69 140 LYS B CA 1
ATOM 2506 C C . LYS B 1 140 ? -21.141 -14.43 2.629 1 95.69 140 LYS B C 1
ATOM 2508 O O . LYS B 1 140 ? -22.016 -15.234 2.951 1 95.69 140 LYS B O 1
ATOM 2513 N N . CYS B 1 141 ? -19.844 -14.625 2.922 1 96.62 141 CYS B N 1
ATOM 2514 C CA . CYS B 1 141 ? -19.422 -15.938 3.406 1 96.62 141 CYS B CA 1
ATOM 2515 C C . CYS B 1 141 ? -18.812 -15.836 4.797 1 96.62 141 CYS B C 1
ATOM 2517 O O . CYS B 1 141 ? -18.391 -16.844 5.371 1 96.62 141 CYS B O 1
ATOM 2519 N N . PHE B 1 142 ? -18.469 -14.656 5.336 1 96.69 142 PHE B N 1
ATOM 2520 C CA . PHE B 1 142 ? -18.062 -14.367 6.707 1 96.69 142 PHE B CA 1
ATOM 2521 C C . PHE B 1 142 ? -16.578 -14.602 6.906 1 96.69 142 PHE B C 1
ATOM 2523 O O . PHE B 1 142 ? -16.078 -14.57 8.039 1 96.69 142 PHE B O 1
ATOM 2530 N N . LYS B 1 143 ? -15.875 -14.93 5.84 1 96.5 143 LYS B N 1
ATOM 2531 C CA . LYS B 1 143 ? -14.414 -14.953 5.887 1 96.5 143 LYS B CA 1
ATOM 2532 C C . LYS B 1 143 ? -13.836 -13.547 5.77 1 96.5 143 LYS B C 1
ATOM 2534 O O . LYS B 1 143 ? -14.578 -12.562 5.793 1 96.5 143 LYS B O 1
ATOM 2539 N N . GLU B 1 144 ? -12.508 -13.445 5.695 1 97.06 144 GLU B N 1
ATOM 2540 C CA . GLU B 1 144 ? -11.867 -12.141 5.582 1 97.06 144 GLU B CA 1
ATOM 2541 C C . GLU B 1 144 ? -12.188 -11.484 4.238 1 97.06 144 GLU B C 1
ATOM 2543 O O . GLU B 1 144 ? -12.18 -12.148 3.201 1 97.06 144 GLU B O 1
ATOM 2548 N N . ALA B 1 145 ? -12.5 -10.211 4.281 1 98 145 ALA B N 1
ATOM 2549 C CA . ALA B 1 145 ? -12.844 -9.438 3.092 1 98 145 ALA B CA 1
ATOM 2550 C C . ALA B 1 145 ? -11.828 -8.328 2.846 1 98 145 ALA B C 1
ATOM 2552 O O . ALA B 1 145 ? -11.508 -7.559 3.756 1 98 145 ALA B O 1
ATOM 2553 N N . SER B 1 146 ? -11.391 -8.297 1.609 1 98.25 146 SER B N 1
ATOM 2554 C CA . SER B 1 146 ? -10.383 -7.293 1.285 1 98.25 146 SER B CA 1
ATOM 2555 C C . SER B 1 146 ? -10.852 -6.383 0.158 1 98.25 146 SER B C 1
ATOM 2557 O O . SER B 1 146 ? -10.102 -5.508 -0.293 1 98.25 146 SER B O 1
ATOM 2559 N N . PHE B 1 147 ? -12.133 -6.574 -0.317 1 98.25 147 PHE B N 1
ATOM 2560 C CA . PHE B 1 147 ? -12.586 -5.844 -1.493 1 98.25 147 PHE B CA 1
ATOM 2561 C C . PHE B 1 147 ? -13.969 -5.254 -1.262 1 98.25 147 PHE B C 1
ATOM 2563 O O . PHE B 1 147 ? -14.781 -5.824 -0.53 1 98.25 147 PHE B O 1
ATOM 2570 N N . SER B 1 148 ? -14.25 -4.07 -1.839 1 97.5 148 SER B N 1
ATOM 2571 C CA . SER B 1 148 ? -15.57 -3.447 -1.837 1 97.5 148 SER B CA 1
ATOM 2572 C C . SER B 1 148 ? -16.344 -3.785 -3.107 1 97.5 148 SER B C 1
ATOM 2574 O O . SER B 1 148 ? -15.82 -3.625 -4.215 1 97.5 148 SER B O 1
ATOM 2576 N N . LYS B 1 149 ? -17.484 -4.234 -2.936 1 96.69 149 LYS B N 1
ATOM 2577 C CA . LYS B 1 149 ? -18.328 -4.586 -4.07 1 96.69 149 LYS B CA 1
ATOM 2578 C C . LYS B 1 149 ? -19.578 -3.719 -4.109 1 96.69 149 LYS B C 1
ATOM 2580 O O . LYS B 1 149 ? -20.219 -3.504 -3.08 1 96.69 149 LYS B O 1
ATOM 2585 N N . ARG B 1 150 ? -19.859 -3.217 -5.266 1 94.69 150 ARG B N 1
ATOM 2586 C CA . ARG B 1 150 ? -21.078 -2.449 -5.488 1 94.69 150 ARG B CA 1
ATOM 2587 C C . ARG B 1 150 ? -22.266 -3.371 -5.699 1 94.69 150 ARG B C 1
ATOM 2589 O O . ARG B 1 150 ? -22.172 -4.375 -6.41 1 94.69 150 ARG B O 1
ATOM 2596 N N . LEU B 1 151 ? -23.359 -3.076 -5.043 1 92.12 151 LEU B N 1
ATOM 2597 C CA . LEU B 1 151 ? -24.562 -3.902 -5.148 1 92.12 151 LEU B CA 1
ATOM 2598 C C . LEU B 1 151 ? -25.375 -3.516 -6.371 1 92.12 151 LEU B C 1
ATOM 2600 O O . LEU B 1 151 ? -25.984 -4.375 -7.023 1 92.12 151 LEU B O 1
ATOM 2604 N N . GLY B 1 152 ? -25.391 -2.264 -6.754 1 86.88 152 GLY B N 1
ATOM 2605 C CA . GLY B 1 152 ? -26.172 -1.79 -7.887 1 86.88 152 GLY B CA 1
ATOM 2606 C C . GLY B 1 152 ? -25.422 -1.879 -9.203 1 86.88 152 GLY B C 1
ATOM 2607 O O . GLY B 1 152 ? -24.312 -2.395 -9.266 1 86.88 152 GLY B O 1
ATOM 2608 N N . THR B 1 153 ? -26.047 -1.421 -10.242 1 87.81 153 THR B N 1
ATOM 2609 C CA . THR B 1 153 ? -25.516 -1.499 -11.594 1 87.81 153 THR B CA 1
ATOM 2610 C C . THR B 1 153 ? -24.812 -0.195 -11.969 1 87.81 153 THR B C 1
ATOM 2612 O O . THR B 1 153 ? -24.219 -0.096 -13.039 1 87.81 153 THR B O 1
ATOM 2615 N N . GLU B 1 154 ? -24.953 0.717 -11.07 1 86.56 154 GLU B N 1
ATOM 2616 C CA . GLU B 1 154 ? -24.312 1.998 -11.352 1 86.56 154 GLU B CA 1
ATOM 2617 C C . GLU B 1 154 ? -22.812 1.834 -11.531 1 86.56 154 GLU B C 1
ATOM 2619 O O . GLU B 1 154 ? -22.172 1.043 -10.828 1 86.56 154 GLU B O 1
ATOM 2624 N N . THR B 1 155 ? -22.203 2.627 -12.398 1 86.19 155 THR B N 1
ATOM 2625 C CA . THR B 1 155 ? -20.781 2.467 -12.695 1 86.19 155 THR B CA 1
ATOM 2626 C C . THR B 1 155 ? -20 3.689 -12.234 1 86.19 155 THR B C 1
ATOM 2628 O O . THR B 1 155 ? -18.766 3.713 -12.336 1 86.19 155 THR B O 1
ATOM 2631 N N . GLU B 1 156 ? -20.766 4.652 -11.734 1 88.56 156 GLU B N 1
ATOM 2632 C CA . GLU B 1 156 ? -20.062 5.824 -11.227 1 88.56 156 GLU B CA 1
ATOM 2633 C C . GLU B 1 156 ? -19.141 5.449 -10.062 1 88.56 156 GLU B C 1
ATOM 2635 O O . GLU B 1 156 ? -19.547 4.727 -9.156 1 88.56 156 GLU B O 1
ATOM 2640 N N . ILE B 1 157 ? -18 5.957 -9.984 1 85.62 157 ILE B N 1
ATOM 2641 C CA . ILE B 1 157 ? -16.953 5.551 -9.047 1 85.62 157 ILE B CA 1
ATOM 2642 C C . ILE B 1 157 ? -17.188 6.219 -7.691 1 85.62 157 ILE B C 1
ATOM 2644 O O . ILE B 1 157 ? -17.062 5.578 -6.645 1 85.62 157 ILE B O 1
ATOM 2648 N N . GLU B 1 158 ? -17.438 7.508 -7.734 1 86.19 158 GLU B N 1
ATOM 2649 C CA . GLU B 1 158 ? -17.531 8.25 -6.48 1 86.19 158 GLU B CA 1
ATOM 2650 C C . GLU B 1 158 ? -18.984 8.367 -6.016 1 86.19 158 GLU B C 1
ATOM 2652 O O . GLU B 1 158 ? -19.594 9.43 -6.137 1 86.19 158 GLU B O 1
ATOM 2657 N N . ILE B 1 159 ? -19.562 7.316 -5.707 1 82.31 159 ILE B N 1
ATOM 2658 C CA . ILE B 1 159 ? -20.891 7.312 -5.086 1 82.31 159 ILE B CA 1
ATOM 2659 C C . ILE B 1 159 ? -20.766 7.039 -3.59 1 82.31 159 ILE B C 1
ATOM 2661 O O . ILE B 1 159 ? -20.297 5.969 -3.188 1 82.31 159 ILE B O 1
ATOM 2665 N N . ILE B 1 160 ? -21.016 8.047 -2.936 1 83.38 160 ILE B N 1
ATOM 2666 C CA . ILE B 1 160 ? -20.922 7.898 -1.488 1 83.38 160 ILE B CA 1
ATOM 2667 C C . ILE B 1 160 ? -22.156 7.18 -0.956 1 83.38 160 ILE B C 1
ATOM 2669 O O . ILE B 1 160 ? -23.281 7.562 -1.264 1 83.38 160 ILE B O 1
ATOM 2673 N N . GLY B 1 161 ? -21.984 6.09 -0.4 1 81.94 161 GLY B N 1
ATOM 2674 C CA . GLY B 1 161 ? -23.047 5.262 0.154 1 81.94 161 GLY B CA 1
ATOM 2675 C C . GLY B 1 161 ? -22.547 4.293 1.214 1 81.94 161 GLY B C 1
ATOM 2676 O O . GLY B 1 161 ? -21.344 4.18 1.449 1 81.94 161 GLY B O 1
ATOM 2677 N N . GLY B 1 162 ? -23.516 3.715 1.878 1 84.94 162 GLY B N 1
ATOM 2678 C CA . GLY B 1 162 ? -23.203 2.766 2.934 1 84.94 162 GLY B CA 1
ATOM 2679 C C . GLY B 1 162 ? -23.516 1.328 2.555 1 84.94 162 GLY B C 1
ATOM 2680 O O . GLY B 1 162 ? -23.234 0.903 1.432 1 84.94 162 GLY B O 1
ATOM 2681 N N . ASN B 1 163 ? -23.938 0.603 3.547 1 86.25 163 ASN B N 1
ATOM 2682 C CA . ASN B 1 163 ? -24.172 -0.828 3.391 1 86.25 163 ASN B CA 1
ATOM 2683 C C . ASN B 1 163 ? -25.359 -1.102 2.473 1 86.25 163 ASN B C 1
ATOM 2685 O O . ASN B 1 163 ? -25.562 -2.234 2.029 1 86.25 163 ASN B O 1
ATOM 2689 N N . ASP B 1 164 ? -26.047 -0.08 2.061 1 89.75 164 ASP B N 1
ATOM 2690 C CA . ASP B 1 164 ? -27.141 -0.218 1.101 1 89.75 164 ASP B CA 1
ATOM 2691 C C . ASP B 1 164 ? -26.609 -0.277 -0.33 1 89.75 164 ASP B C 1
ATOM 2693 O O . ASP B 1 164 ? -27.281 -0.797 -1.226 1 89.75 164 ASP B O 1
ATOM 2697 N N . MET B 1 165 ? -25.453 0.186 -0.476 1 92.25 165 MET B N 1
ATOM 2698 C CA . MET B 1 165 ? -24.922 0.309 -1.834 1 92.25 165 MET B CA 1
ATOM 2699 C C . MET B 1 165 ? -23.703 -0.584 -2.033 1 92.25 165 MET B C 1
ATOM 2701 O O . MET B 1 165 ? -23.359 -0.923 -3.164 1 92.25 165 MET B O 1
ATOM 2705 N N . TYR B 1 166 ? -23.062 -0.969 -0.924 1 94.75 166 TYR B N 1
ATOM 2706 C CA . TYR B 1 166 ? -21.812 -1.695 -1.024 1 94.75 166 TYR B CA 1
ATOM 2707 C C . TYR B 1 166 ? -21.766 -2.857 -0.04 1 94.75 166 TYR B C 1
ATOM 2709 O O . TYR B 1 166 ? -22.469 -2.846 0.973 1 94.75 166 TYR B O 1
ATOM 2717 N N . GLN B 1 167 ? -20.891 -3.785 -0.355 1 96.44 167 GLN B N 1
ATOM 2718 C CA . GLN B 1 167 ? -20.516 -4.879 0.54 1 96.44 167 GLN B CA 1
ATOM 2719 C C . GLN B 1 167 ? -19.016 -5.137 0.505 1 96.44 167 GLN B C 1
ATOM 2721 O O . GLN B 1 167 ? -18.391 -5.035 -0.551 1 96.44 167 GLN B O 1
ATOM 2726 N N . SER B 1 168 ? -18.469 -5.402 1.669 1 97.75 168 SER B N 1
ATOM 2727 C CA . SER B 1 168 ? -17.109 -5.961 1.713 1 97.75 168 SER B CA 1
ATOM 2728 C C . SER B 1 168 ? -17.125 -7.461 1.438 1 97.75 168 SER B C 1
ATOM 2730 O O . SER B 1 168 ? -17.922 -8.195 2.02 1 97.75 168 SER B O 1
ATOM 2732 N N . VAL B 1 169 ? -16.203 -7.891 0.524 1 98.06 169 VAL B N 1
ATOM 2733 C CA . VAL B 1 169 ? -16.266 -9.297 0.136 1 98.06 169 VAL B CA 1
ATOM 2734 C C . VAL B 1 169 ? -14.852 -9.844 -0.028 1 98.06 169 VAL B C 1
ATOM 2736 O O . VAL B 1 169 ? -13.898 -9.086 -0.179 1 98.06 169 VAL B O 1
ATOM 2739 N N . CYS B 1 170 ? -14.758 -11.164 0.085 1 97.94 170 CYS B N 1
ATOM 2740 C CA . CYS B 1 170 ? -13.523 -11.859 -0.255 1 97.94 170 CYS B CA 1
ATOM 2741 C C . CYS B 1 170 ? -13.391 -12.023 -1.764 1 97.94 170 CYS B C 1
ATOM 2743 O O . CYS B 1 170 ? -14.297 -11.68 -2.516 1 97.94 170 CYS B O 1
ATOM 2745 N N . ARG B 1 171 ? -12.305 -12.531 -2.182 1 97.81 171 ARG B N 1
ATOM 2746 C CA . ARG B 1 171 ? -12.031 -12.703 -3.604 1 97.81 171 ARG B CA 1
ATOM 2747 C C . ARG B 1 171 ? -13.086 -13.586 -4.262 1 97.81 171 ARG B C 1
ATOM 2749 O O . ARG B 1 171 ? -13.633 -13.234 -5.312 1 97.81 171 ARG B O 1
ATOM 2756 N N . LYS B 1 172 ? -13.344 -14.68 -3.684 1 96.62 172 LYS B N 1
ATOM 2757 C CA . LYS B 1 172 ? -14.305 -15.625 -4.242 1 96.62 172 LYS B CA 1
ATOM 2758 C C . LYS B 1 172 ? -15.68 -14.984 -4.402 1 96.62 172 LYS B C 1
ATOM 2760 O O . LYS B 1 172 ? -16.297 -15.078 -5.469 1 96.62 172 LYS B O 1
ATOM 2765 N N . CYS B 1 173 ? -16.125 -14.32 -3.35 1 96.31 173 CYS B N 1
ATOM 2766 C CA . CYS B 1 173 ? -17.469 -13.727 -3.355 1 96.31 173 CYS B CA 1
ATOM 2767 C C . CYS B 1 173 ? -17.516 -12.508 -4.273 1 96.31 173 CYS B C 1
ATOM 2769 O O . CYS B 1 173 ? -18.578 -12.156 -4.777 1 96.31 173 CYS B O 1
ATOM 2771 N N . TYR B 1 174 ? -16.375 -11.898 -4.535 1 97.06 174 TYR B N 1
ATOM 2772 C CA . TYR B 1 174 ? -16.312 -10.812 -5.504 1 97.06 174 TYR B CA 1
ATOM 2773 C C . TYR B 1 174 ? -16.531 -11.328 -6.922 1 97.06 174 TYR B C 1
ATOM 2775 O O . TYR B 1 174 ? -17.297 -10.734 -7.691 1 97.06 174 TYR B O 1
ATOM 2783 N N . ILE B 1 175 ? -15.852 -12.453 -7.191 1 94.12 175 ILE B N 1
ATOM 2784 C CA . ILE B 1 175 ? -15.867 -13 -8.539 1 94.12 175 ILE B CA 1
ATOM 2785 C C . ILE B 1 175 ? -17.203 -13.703 -8.797 1 94.12 175 ILE B C 1
ATOM 2787 O O . ILE B 1 175 ? -17.75 -13.609 -9.891 1 94.12 175 ILE B O 1
ATOM 2791 N N . ASP B 1 176 ? -17.75 -14.547 -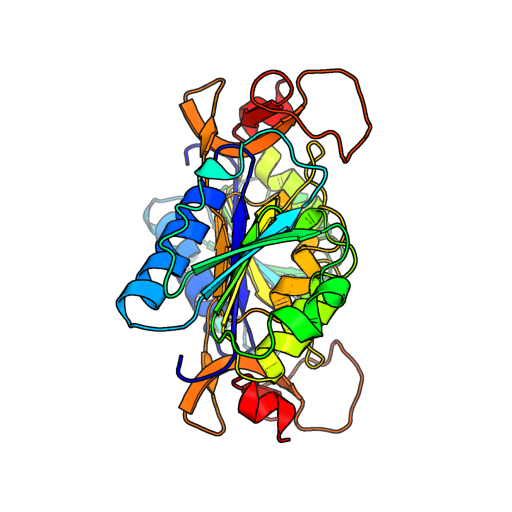7.945 1 86.56 176 ASP B N 1
ATOM 2792 C CA . ASP B 1 176 ? -18.953 -15.344 -8.102 1 86.56 176 ASP B CA 1
ATOM 2793 C C . ASP B 1 176 ? -20.188 -14.445 -8.242 1 86.56 176 ASP B C 1
ATOM 2795 O O . ASP B 1 176 ? -21.219 -14.875 -8.766 1 86.56 176 ASP B O 1
ATOM 2799 N N . SER B 1 177 ? -20.094 -13.203 -8 1 65.75 177 SER B N 1
ATOM 2800 C CA . SER B 1 177 ? -21.297 -12.383 -8.023 1 65.75 177 SER B CA 1
ATOM 2801 C C . SER B 1 177 ? -21.578 -11.844 -9.43 1 65.75 177 SER B C 1
ATOM 2803 O O . SER B 1 177 ? -20.641 -11.625 -10.203 1 65.75 177 SER B O 1
#

Radius of gyration: 20.8 Å; Cα contacts (8 Å, |Δi|>4): 801; chains: 2; bounding box: 54×60×45 Å

InterPro domains:
  IPR001267 Thymidine kinase [PF00265] (4-174)
  IPR001267 Thymidine kinase [PIRSF035805] (4-175)
  IPR001267 Thymidine kinase [PTHR11441] (3-176)
  IPR020633 Thymidine kinase, conserved site [PS00603] (161-174)
  IPR027417 P-loop containing nucleoside triphosphate hydrolase [G3DSA:3.40.50.300] (1-134)
  IPR027417 P-loop containing nucleoside triphosphate hydrolase [SSF52540] (4-135)